Protein AF-A0A813GYE1-F1 (afdb_monomer)

Structure (mmCIF, N/CA/C/O backbone):
data_AF-A0A813GYE1-F1
#
_entry.id   AF-A0A813GYE1-F1
#
loop_
_atom_site.group_PDB
_atom_site.id
_atom_site.type_symbol
_atom_site.label_atom_id
_atom_site.label_alt_id
_atom_site.label_comp_id
_atom_site.label_asym_id
_atom_site.label_entity_id
_atom_site.label_seq_id
_atom_site.pdbx_PDB_ins_code
_atom_site.Cartn_x
_atom_site.Cartn_y
_atom_site.Cartn_z
_atom_site.occupancy
_atom_site.B_iso_or_equiv
_atom_site.auth_seq_id
_atom_site.auth_comp_id
_atom_site.auth_asym_id
_atom_site.auth_atom_id
_atom_site.pdbx_PDB_model_num
ATOM 1 N N . MET A 1 1 ? -6.420 -60.097 -0.828 1.00 53.31 1 MET A N 1
ATOM 2 C CA . MET A 1 1 ? -5.874 -59.025 -1.699 1.00 53.31 1 MET A CA 1
ATOM 3 C C . MET A 1 1 ? -6.831 -57.845 -1.930 1.00 53.31 1 MET A C 1
ATOM 5 O O . MET A 1 1 ? -6.336 -56.746 -2.130 1.00 53.31 1 MET A O 1
ATOM 9 N N . LEU A 1 2 ? -8.158 -58.014 -1.826 1.00 52.88 2 LEU A N 1
ATOM 10 C CA . LEU A 1 2 ? -9.162 -56.954 -2.072 1.00 52.88 2 LEU A CA 1
ATOM 11 C C . LEU A 1 2 ? -9.152 -55.761 -1.087 1.00 52.88 2 LEU A C 1
ATOM 13 O O . LEU A 1 2 ? -9.462 -54.638 -1.477 1.00 52.88 2 LEU A O 1
ATOM 17 N N . MET A 1 3 ? -8.747 -55.964 0.170 1.00 48.22 3 MET A N 1
ATOM 18 C CA . MET A 1 3 ? -8.682 -54.889 1.181 1.00 48.22 3 MET A CA 1
ATOM 19 C C . MET A 1 3 ? -7.554 -53.877 0.924 1.00 48.22 3 MET A C 1
ATOM 21 O O . MET A 1 3 ? -7.707 -52.685 1.181 1.00 48.22 3 MET A O 1
ATOM 25 N N . ARG A 1 4 ? -6.427 -54.326 0.356 1.00 50.09 4 ARG A N 1
ATOM 26 C CA . ARG A 1 4 ? -5.261 -53.466 0.092 1.00 50.09 4 ARG A CA 1
ATOM 27 C C . ARG A 1 4 ? -5.535 -52.497 -1.059 1.00 50.09 4 ARG A C 1
ATOM 29 O O . ARG A 1 4 ? -5.129 -51.343 -1.001 1.00 50.09 4 ARG A O 1
ATOM 36 N N . THR A 1 5 ? -6.280 -52.944 -2.069 1.00 58.75 5 THR A N 1
ATOM 37 C CA . THR A 1 5 ? -6.723 -52.117 -3.200 1.00 58.75 5 THR A CA 1
ATOM 38 C C . THR A 1 5 ? -7.777 -51.085 -2.803 1.00 58.75 5 THR A C 1
ATOM 40 O O . THR A 1 5 ? -7.769 -49.982 -3.342 1.00 58.75 5 THR A O 1
ATOM 43 N N . LEU A 1 6 ? -8.641 -51.402 -1.834 1.00 56.19 6 LEU A N 1
ATOM 44 C CA . LEU A 1 6 ? -9.654 -50.478 -1.311 1.00 56.19 6 LEU A CA 1
ATOM 45 C C . LEU A 1 6 ? -9.020 -49.361 -0.470 1.00 56.19 6 LEU A C 1
ATOM 47 O O . LEU A 1 6 ? -9.307 -48.188 -0.700 1.00 56.19 6 LEU A O 1
ATOM 51 N N . LEU A 1 7 ? -8.068 -49.705 0.404 1.00 50.88 7 LEU A N 1
ATOM 52 C CA . LEU A 1 7 ? -7.302 -48.727 1.187 1.00 50.88 7 LEU A CA 1
ATOM 53 C C . LEU A 1 7 ? -6.445 -47.808 0.304 1.00 50.88 7 LEU A C 1
ATOM 55 O O . LEU A 1 7 ? -6.425 -46.600 0.512 1.00 50.88 7 LEU A O 1
ATOM 59 N N . LEU A 1 8 ? -5.800 -48.344 -0.737 1.00 50.41 8 LEU A N 1
ATOM 60 C CA . LEU A 1 8 ? -5.048 -47.536 -1.709 1.00 50.41 8 LEU A CA 1
ATOM 61 C C . LEU A 1 8 ? -5.939 -46.566 -2.498 1.00 50.41 8 LEU A C 1
ATOM 63 O O . LEU A 1 8 ? -5.485 -45.482 -2.867 1.00 50.41 8 LEU A O 1
ATOM 67 N N . LYS A 1 9 ? -7.201 -46.933 -2.747 1.00 58.19 9 LYS A N 1
ATOM 68 C CA . LYS A 1 9 ? -8.176 -46.063 -3.414 1.00 58.19 9 LYS A CA 1
ATOM 69 C C . LYS A 1 9 ? -8.656 -44.950 -2.477 1.00 58.19 9 LYS A C 1
ATOM 71 O O . LYS A 1 9 ? -8.643 -43.793 -2.876 1.00 58.19 9 LYS A O 1
ATOM 76 N N . MET A 1 10 ? -8.943 -45.275 -1.214 1.00 54.25 10 MET A N 1
ATOM 77 C CA . MET A 1 10 ? -9.352 -44.291 -0.202 1.00 54.25 10 MET A CA 1
ATOM 78 C C . MET A 1 10 ? -8.236 -43.303 0.160 1.00 54.25 10 MET A C 1
ATOM 80 O O . MET A 1 10 ? -8.505 -42.118 0.314 1.00 54.25 10 MET A O 1
ATOM 84 N N . VAL A 1 11 ? -6.975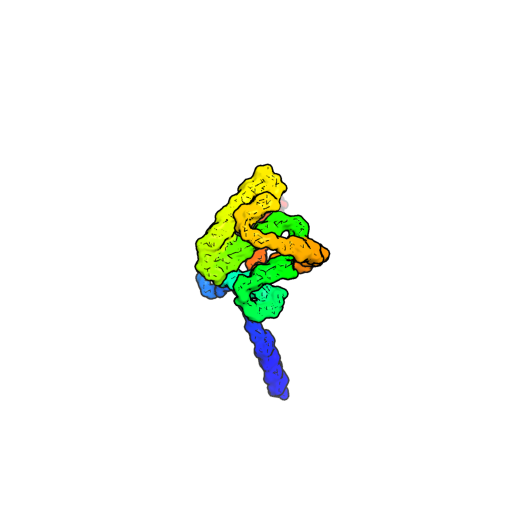 -43.746 0.208 1.00 51.28 11 VAL A N 1
ATOM 85 C CA . VAL A 1 11 ? -5.827 -42.843 0.401 1.00 51.28 11 VAL A CA 1
ATOM 86 C C . VAL A 1 11 ? -5.633 -41.941 -0.824 1.00 51.28 11 VAL A C 1
ATOM 88 O O . VAL A 1 11 ? -5.438 -40.739 -0.670 1.00 51.28 11 VAL A O 1
ATOM 91 N N . LYS A 1 12 ? -5.765 -42.465 -2.052 1.00 50.19 12 LYS A N 1
ATOM 92 C CA . LYS A 1 12 ? -5.712 -41.634 -3.271 1.00 50.19 12 LYS A CA 1
ATOM 93 C C . LYS A 1 12 ? -6.836 -40.602 -3.349 1.00 50.19 12 LYS A C 1
ATOM 95 O O . LYS A 1 12 ? -6.602 -39.514 -3.868 1.00 50.19 12 LYS A O 1
ATOM 100 N N . ASP A 1 13 ? -8.025 -40.928 -2.852 1.00 47.16 13 ASP A N 1
ATOM 101 C CA . ASP A 1 13 ? -9.154 -39.999 -2.825 1.00 47.16 13 ASP A CA 1
ATOM 102 C C . ASP A 1 13 ? -9.055 -38.991 -1.661 1.00 47.16 13 ASP A C 1
ATOM 104 O O . ASP A 1 13 ? -9.464 -37.847 -1.833 1.00 47.16 13 ASP A O 1
ATOM 108 N N . ALA A 1 14 ? -8.402 -39.338 -0.544 1.00 45.25 14 ALA A N 1
ATOM 109 C CA . ALA A 1 14 ? -8.085 -38.405 0.545 1.00 45.25 14 ALA A CA 1
ATOM 110 C C . ALA A 1 14 ? -6.975 -37.394 0.183 1.00 45.25 14 ALA A C 1
ATOM 112 O O . ALA A 1 14 ? -6.995 -36.258 0.649 1.00 45.25 14 ALA A O 1
ATOM 113 N N . PHE A 1 15 ? -6.042 -37.764 -0.703 1.00 43.00 15 PHE A N 1
ATOM 114 C CA . PHE A 1 15 ? -5.029 -36.847 -1.248 1.00 43.00 15 PHE A CA 1
ATOM 115 C C . PHE A 1 15 ? -5.536 -35.971 -2.405 1.00 43.00 15 PHE A C 1
ATOM 117 O O . PHE A 1 15 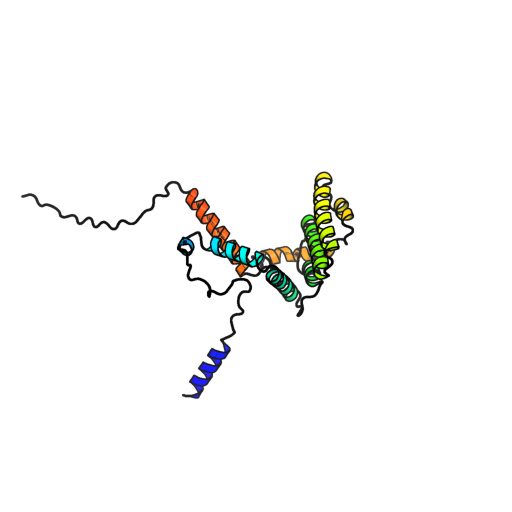? -4.804 -35.103 -2.883 1.00 43.00 15 PHE A O 1
ATOM 124 N N . LYS A 1 16 ? -6.802 -36.112 -2.823 1.00 40.31 16 LYS A N 1
ATOM 125 C CA . LYS A 1 16 ? -7.483 -35.111 -3.658 1.00 40.31 16 LYS A CA 1
ATOM 126 C C . LYS A 1 16 ? -7.989 -33.963 -2.784 1.00 40.31 16 LYS A C 1
ATOM 128 O O . LYS A 1 16 ? -9.168 -33.616 -2.804 1.00 40.31 16 LYS A O 1
ATOM 133 N N . VAL A 1 17 ? -7.085 -33.328 -2.044 1.00 40.69 17 VAL A N 1
ATOM 134 C CA . VAL A 1 17 ? -7.328 -31.957 -1.599 1.00 40.69 17 VAL A CA 1
ATOM 135 C C . VAL A 1 17 ? -7.475 -31.153 -2.884 1.00 40.69 17 VAL A C 1
ATOM 137 O O . VAL A 1 17 ? -6.527 -31.053 -3.667 1.00 40.69 17 VAL A O 1
ATOM 140 N N . LYS A 1 18 ? -8.689 -30.660 -3.163 1.00 38.88 18 LYS A N 1
ATOM 141 C CA . LYS A 1 18 ? -8.919 -29.686 -4.232 1.00 38.88 18 LYS A CA 1
ATOM 142 C C . LYS A 1 18 ? -7.886 -28.589 -4.017 1.00 38.88 18 LYS A C 1
ATOM 144 O O . LYS A 1 18 ? -7.977 -27.864 -3.032 1.00 38.88 18 LYS A O 1
ATOM 149 N N . LYS A 1 19 ? -6.885 -28.518 -4.898 1.00 39.78 19 LYS A N 1
ATOM 150 C CA . LYS A 1 19 ? -5.910 -27.429 -4.931 1.00 39.78 19 LYS A CA 1
ATOM 151 C C . LYS A 1 19 ? -6.738 -26.147 -4.890 1.00 39.78 19 LYS A C 1
ATOM 153 O O . LYS A 1 19 ? -7.507 -25.906 -5.823 1.00 39.78 19 LYS A O 1
ATOM 158 N N . ALA A 1 20 ? -6.681 -25.419 -3.774 1.00 44.38 20 ALA A N 1
ATOM 159 C CA . ALA A 1 20 ? -7.341 -24.131 -3.668 1.00 44.38 20 ALA A CA 1
ATOM 160 C C . ALA A 1 20 ? -6.852 -23.312 -4.862 1.00 44.38 20 ALA A C 1
ATOM 162 O O . ALA A 1 20 ? -5.647 -23.223 -5.116 1.00 44.38 20 ALA A O 1
ATOM 163 N N . ARG A 1 21 ? -7.800 -22.878 -5.691 1.00 51.69 21 ARG A N 1
ATOM 164 C CA . ARG A 1 21 ? -7.496 -22.211 -6.952 1.00 51.69 21 ARG A CA 1
ATOM 165 C C . ARG A 1 21 ? -6.766 -20.911 -6.609 1.00 51.69 21 ARG A C 1
ATOM 167 O O . ARG A 1 21 ? -7.257 -20.204 -5.728 1.00 51.69 21 ARG A O 1
ATOM 174 N N . PRO A 1 22 ? -5.632 -20.586 -7.252 1.00 48.84 22 PRO A N 1
ATOM 175 C CA . PRO A 1 22 ? -5.042 -19.268 -7.080 1.00 48.84 22 PRO A CA 1
ATOM 176 C C . PRO A 1 22 ? -6.066 -18.232 -7.553 1.00 48.84 22 PRO A C 1
ATOM 178 O O . PRO A 1 22 ? -6.498 -18.237 -8.707 1.00 48.84 22 PRO A O 1
ATOM 181 N N . MET A 1 23 ? -6.540 -17.416 -6.617 1.00 56.38 23 MET A N 1
ATOM 182 C CA . MET A 1 23 ? -7.593 -16.437 -6.854 1.00 56.38 23 MET A CA 1
ATOM 183 C C . MET A 1 23 ? -7.007 -15.276 -7.675 1.00 56.38 23 MET A C 1
ATOM 185 O O . MET A 1 23 ? -5.999 -14.686 -7.290 1.00 56.38 23 MET A O 1
ATOM 189 N N . GLY A 1 24 ? -7.603 -14.966 -8.832 1.00 52.06 24 GLY A N 1
ATOM 190 C CA . GLY A 1 24 ? -7.172 -13.850 -9.694 1.00 52.06 24 GLY A CA 1
ATOM 191 C C . GLY A 1 24 ? -6.542 -14.226 -11.044 1.00 52.06 24 GLY A C 1
ATOM 192 O O . GLY A 1 24 ? -6.188 -13.327 -11.806 1.00 52.06 24 GLY A O 1
ATOM 193 N N . LEU A 1 25 ? -6.456 -15.515 -11.392 1.00 52.19 25 LEU A N 1
ATOM 194 C CA . LEU A 1 25 ? -6.207 -15.967 -12.769 1.00 52.19 25 LEU A CA 1
ATOM 195 C C . LEU A 1 25 ? -7.460 -16.698 -13.293 1.00 52.19 25 LEU A C 1
ATOM 197 O O . LEU A 1 25 ? -7.877 -17.671 -12.665 1.00 52.19 25 LEU A O 1
ATOM 201 N N . PRO A 1 26 ? -8.097 -16.238 -14.391 1.00 46.03 26 PRO A N 1
ATOM 202 C CA . PRO A 1 26 ? -9.256 -16.924 -14.960 1.00 46.03 26 PRO A CA 1
ATOM 203 C C . PRO A 1 26 ? -8.861 -18.291 -15.532 1.00 46.03 26 PRO A C 1
ATOM 205 O O . PRO A 1 26 ? -7.708 -18.490 -15.924 1.00 46.03 26 PRO A O 1
ATOM 208 N N . ASP A 1 27 ? -9.838 -19.202 -15.566 1.00 47.78 27 ASP A N 1
ATOM 209 C CA . ASP A 1 27 ? -9.730 -20.567 -16.083 1.00 47.78 27 ASP A CA 1
ATOM 210 C C . ASP A 1 27 ? -8.931 -20.634 -17.398 1.00 47.78 27 ASP A C 1
ATOM 212 O O . ASP A 1 27 ? -9.131 -19.833 -18.312 1.00 47.78 27 ASP A O 1
ATOM 216 N N . GLU A 1 28 ? -8.106 -21.672 -17.558 1.00 47.34 28 GLU A N 1
ATOM 217 C CA . GLU A 1 28 ? -7.598 -22.119 -18.868 1.00 47.34 28 GLU A CA 1
ATOM 218 C C . GLU A 1 28 ? -8.724 -22.704 -19.760 1.00 47.34 28 GLU A C 1
ATOM 220 O O . GLU A 1 28 ? -8.506 -23.614 -20.552 1.00 47.34 28 GLU A O 1
ATOM 225 N N . GLN A 1 29 ? -9.957 -22.210 -19.628 1.00 42.38 29 GLN A N 1
ATOM 226 C CA . GLN A 1 29 ? -11.106 -22.566 -20.457 1.00 42.38 29 GLN A CA 1
ATOM 227 C C . GLN A 1 29 ? -11.686 -21.285 -21.057 1.00 42.38 29 GLN A C 1
ATOM 229 O O . GLN A 1 29 ? -12.667 -20.732 -20.571 1.00 42.38 29 GLN A O 1
ATOM 234 N N . GLY A 1 30 ? -11.044 -20.781 -22.111 1.00 36.12 30 GLY A N 1
ATOM 235 C CA . GLY A 1 30 ? -11.537 -19.607 -22.825 1.00 36.12 30 GLY A CA 1
ATOM 236 C C . GLY A 1 30 ? -10.562 -19.054 -23.857 1.00 36.12 30 GLY A C 1
ATOM 237 O O . GLY A 1 30 ? -9.737 -18.206 -23.541 1.00 36.12 30 GLY A O 1
ATOM 238 N N . SER A 1 31 ? -10.759 -19.492 -25.097 1.00 35.72 31 SER A N 1
ATOM 239 C CA . SER A 1 31 ? -10.056 -19.149 -26.338 1.00 35.72 31 SER A CA 1
ATOM 240 C C . SER A 1 31 ? -8.682 -19.783 -26.548 1.00 35.72 31 SER A C 1
ATOM 242 O O . SER A 1 31 ? -7.669 -19.372 -25.985 1.00 35.72 31 SER A O 1
ATOM 244 N N . ASP A 1 32 ? -8.685 -20.727 -27.485 1.00 39.41 32 ASP A N 1
ATOM 245 C CA . ASP A 1 32 ? -7.564 -21.325 -28.215 1.00 39.41 32 ASP A CA 1
ATOM 246 C C . ASP A 1 32 ? -6.827 -20.295 -29.107 1.00 39.41 32 ASP A C 1
ATOM 248 O O . ASP A 1 32 ? -6.239 -20.630 -30.131 1.00 39.41 32 ASP A O 1
ATOM 252 N N . ASP A 1 33 ? -6.824 -19.017 -28.717 1.00 41.69 33 ASP A N 1
ATOM 253 C CA . ASP A 1 33 ? -5.951 -17.991 -29.274 1.00 41.69 33 ASP A CA 1
ATOM 254 C C . ASP A 1 33 ? -4.628 -17.993 -28.492 1.00 41.69 33 ASP A C 1
ATOM 256 O O . ASP A 1 33 ? -4.200 -16.988 -27.911 1.00 41.69 33 ASP A O 1
ATOM 260 N N . GLU A 1 34 ? -3.941 -19.141 -28.484 1.00 44.97 34 GLU A N 1
ATOM 261 C CA . GLU A 1 34 ? -2.493 -19.211 -28.265 1.00 44.97 34 GLU A CA 1
ATOM 262 C C . GLU A 1 34 ? -1.814 -18.472 -29.436 1.00 44.97 34 GLU A C 1
ATOM 264 O O . GLU A 1 34 ? -1.232 -19.051 -30.353 1.00 44.97 34 GLU A O 1
ATOM 269 N N . SER A 1 35 ? -1.912 -17.140 -29.429 1.00 46.84 35 SER A N 1
ATOM 270 C CA . SER A 1 35 ? -1.136 -16.274 -30.304 1.00 46.84 35 SER A CA 1
ATOM 271 C C . SER A 1 35 ? 0.328 -16.689 -30.173 1.00 46.84 35 SER A C 1
ATOM 273 O O . SER A 1 35 ? 0.850 -16.783 -29.057 1.00 46.84 35 SER A O 1
ATOM 275 N N . GLY A 1 36 ? 1.008 -16.930 -31.300 1.00 52.47 36 GLY A N 1
ATOM 276 C CA . GLY A 1 36 ? 2.411 -17.372 -31.359 1.00 52.47 36 GLY A CA 1
ATOM 277 C C . GLY A 1 36 ? 3.401 -16.507 -30.557 1.00 52.47 36 GLY A C 1
ATOM 278 O O . GLY A 1 36 ? 4.542 -16.913 -30.341 1.00 52.47 36 GLY A O 1
ATOM 279 N N . LEU A 1 37 ? 2.949 -15.359 -30.047 1.00 52.94 37 LEU A N 1
ATOM 280 C CA . LEU A 1 37 ? 3.589 -14.531 -29.028 1.00 52.94 37 LEU A CA 1
ATOM 281 C C . LEU A 1 37 ? 3.853 -15.261 -27.697 1.00 52.94 37 LEU A C 1
ATOM 283 O O . LEU A 1 37 ? 4.918 -15.062 -27.126 1.00 52.94 37 LEU A O 1
ATOM 287 N N . SER A 1 38 ? 2.977 -16.160 -27.228 1.00 52.84 38 SER A N 1
ATOM 288 C C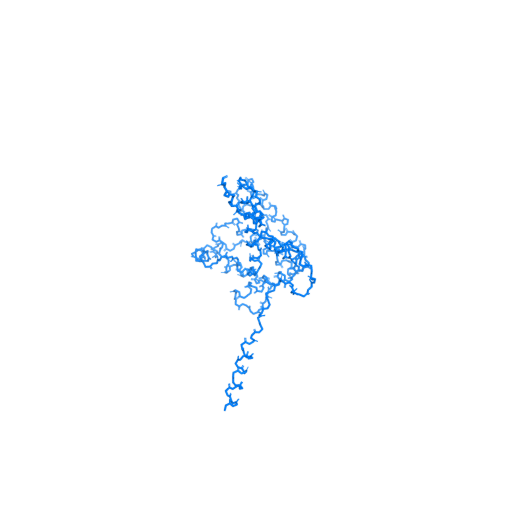A . SER A 1 38 ? 3.201 -16.938 -25.986 1.00 52.84 38 SER A CA 1
ATOM 289 C C . SER A 1 38 ? 4.404 -17.894 -26.094 1.00 52.84 38 SER A C 1
ATOM 291 O O . SER A 1 38 ? 5.006 -18.297 -25.096 1.00 52.84 38 SER A O 1
ATOM 293 N N . ARG A 1 39 ? 4.813 -18.250 -27.319 1.00 57.41 39 ARG A N 1
ATOM 294 C CA . ARG A 1 39 ? 5.963 -19.133 -27.583 1.00 57.41 39 ARG A CA 1
ATOM 295 C C . ARG A 1 39 ? 7.283 -18.378 -27.741 1.00 57.41 39 ARG A C 1
ATOM 297 O O . ARG A 1 39 ? 8.339 -19.009 -27.755 1.00 57.41 39 ARG A O 1
ATOM 304 N N . LEU A 1 40 ? 7.252 -17.048 -27.831 1.00 60.22 40 LEU A N 1
ATOM 305 C CA . LEU A 1 40 ? 8.454 -16.223 -27.911 1.00 60.22 40 LEU A CA 1
ATOM 306 C C . LEU A 1 40 ? 9.084 -16.066 -26.519 1.00 60.22 40 LEU A C 1
ATOM 308 O O . LEU A 1 40 ? 8.466 -15.569 -25.577 1.00 60.22 40 LEU A O 1
ATOM 312 N N . ALA A 1 41 ? 10.346 -16.481 -26.392 1.00 60.97 41 ALA A N 1
ATOM 313 C CA . ALA A 1 41 ? 11.143 -16.230 -25.195 1.00 60.97 41 ALA A CA 1
ATOM 314 C C . ALA A 1 41 ? 11.274 -14.711 -24.971 1.00 60.97 41 ALA A C 1
ATOM 316 O O . ALA A 1 41 ? 11.865 -14.025 -25.817 1.00 60.97 41 ALA A O 1
ATOM 317 N N . GLY A 1 42 ? 10.741 -14.214 -23.848 1.00 64.81 42 GLY A N 1
ATOM 318 C CA . GLY A 1 42 ? 10.659 -12.787 -23.519 1.00 64.81 42 GLY A CA 1
ATOM 319 C C . GLY A 1 42 ? 9.266 -12.150 -23.659 1.00 64.81 42 GLY A C 1
ATOM 320 O O . GLY A 1 42 ? 9.191 -10.927 -23.668 1.00 64.81 42 GLY A O 1
ATOM 321 N N . ALA A 1 43 ? 8.189 -12.929 -23.844 1.00 77.12 43 ALA A N 1
ATOM 322 C CA . ALA A 1 43 ? 6.824 -12.390 -23.988 1.00 77.12 43 ALA A CA 1
ATOM 323 C C . ALA A 1 43 ? 5.775 -12.989 -23.023 1.00 77.12 43 ALA A C 1
ATOM 325 O O . ALA A 1 43 ? 4.660 -12.472 -22.917 1.00 77.12 43 ALA A O 1
ATOM 326 N N . ARG A 1 44 ? 6.095 -14.081 -22.315 1.00 82.06 44 ARG A N 1
ATOM 327 C CA . ARG A 1 44 ? 5.139 -14.809 -21.455 1.00 82.06 44 ARG A CA 1
ATOM 328 C C . ARG A 1 44 ? 4.779 -14.040 -20.185 1.00 82.06 44 ARG A C 1
ATOM 330 O O . ARG A 1 44 ? 3.612 -14.012 -19.786 1.00 82.06 44 ARG A O 1
ATOM 337 N N . GLY A 1 45 ? 5.768 -13.417 -19.558 1.00 85.88 45 GLY A N 1
ATOM 338 C CA . GLY A 1 45 ? 5.599 -12.552 -18.399 1.00 85.88 45 GLY A CA 1
ATOM 339 C C . GLY A 1 45 ? 4.811 -11.297 -18.748 1.00 85.88 45 GLY A C 1
ATOM 340 O O . GLY A 1 45 ? 3.882 -10.946 -18.024 1.00 85.88 45 GLY A O 1
ATOM 341 N N . THR A 1 46 ? 5.086 -10.682 -19.903 1.00 86.19 46 THR A N 1
ATOM 342 C CA . THR A 1 46 ? 4.297 -9.541 -20.398 1.00 86.19 46 THR A CA 1
ATOM 343 C C . THR A 1 46 ? 2.825 -9.908 -20.587 1.00 86.19 46 THR A C 1
ATOM 345 O O . THR A 1 46 ? 1.955 -9.201 -20.082 1.00 86.19 46 THR A O 1
ATOM 348 N N . VAL A 1 47 ? 2.523 -11.033 -21.248 1.00 88.62 47 VAL A N 1
ATOM 349 C CA . VAL A 1 47 ? 1.134 -11.488 -21.452 1.00 88.62 47 VAL A CA 1
ATOM 350 C C . VAL A 1 47 ? 0.435 -11.753 -20.118 1.00 88.62 47 VAL A C 1
ATOM 352 O O . VAL A 1 47 ? -0.696 -11.308 -19.917 1.00 88.62 47 VAL A O 1
ATOM 355 N N . THR A 1 48 ? 1.107 -12.435 -19.188 1.00 88.31 48 THR A N 1
ATOM 356 C CA . THR A 1 48 ? 0.539 -12.754 -17.868 1.00 88.31 48 THR A CA 1
ATOM 357 C C . THR A 1 48 ? 0.289 -11.493 -17.037 1.00 88.31 48 THR A C 1
ATOM 359 O O . THR A 1 48 ? -0.785 -11.341 -16.459 1.00 88.31 48 THR A O 1
ATOM 362 N N . SER A 1 49 ? 1.236 -10.551 -17.021 1.00 90.25 49 SER A N 1
ATOM 363 C CA . SER A 1 49 ? 1.101 -9.273 -16.311 1.00 90.25 49 SER A CA 1
ATOM 364 C C . SER A 1 49 ? -0.012 -8.396 -16.897 1.00 90.25 49 SER A C 1
ATOM 366 O O . SER A 1 49 ? -0.808 -7.834 -16.145 1.00 90.25 49 SER A O 1
ATOM 368 N N . GLU A 1 50 ? -0.140 -8.321 -18.225 1.00 91.56 50 GLU A N 1
ATOM 369 C CA . GLU A 1 50 ? -1.234 -7.575 -18.862 1.00 91.56 50 GLU A CA 1
ATOM 370 C C . GLU A 1 50 ? -2.598 -8.242 -18.630 1.00 91.56 50 GLU A C 1
ATOM 372 O O . GLU A 1 50 ? -3.600 -7.550 -18.432 1.00 91.56 50 GLU A O 1
ATOM 377 N N . ARG A 1 51 ? -2.655 -9.579 -18.588 1.00 89.94 51 ARG A N 1
ATOM 378 C CA . ARG A 1 51 ? -3.873 -10.308 -18.209 1.00 89.94 51 ARG A CA 1
ATOM 379 C C . ARG A 1 51 ? -4.276 -9.996 -16.767 1.00 89.94 51 ARG A C 1
ATOM 381 O O . ARG A 1 51 ? -5.441 -9.676 -16.538 1.00 89.94 51 ARG A O 1
ATOM 388 N N . LEU A 1 52 ? -3.330 -10.025 -15.827 1.00 91.94 52 LEU A N 1
ATOM 389 C CA . LEU A 1 52 ? -3.565 -9.654 -14.428 1.00 91.94 52 LEU A CA 1
ATOM 390 C C . LEU A 1 52 ? -4.099 -8.220 -14.318 1.00 91.94 52 LEU A C 1
ATOM 392 O O . LEU A 1 52 ? -5.130 -7.995 -13.689 1.00 91.94 52 LEU A O 1
ATOM 396 N N . LYS A 1 53 ? -3.465 -7.265 -15.007 1.00 93.69 53 LYS A N 1
ATOM 397 C CA . LYS A 1 53 ? -3.900 -5.861 -15.044 1.00 93.69 53 LYS A CA 1
ATOM 398 C C . LYS A 1 53 ? -5.333 -5.707 -15.562 1.00 93.69 53 LYS A C 1
ATOM 400 O O . LYS A 1 53 ? -6.122 -4.965 -14.980 1.00 93.69 53 LYS A O 1
ATOM 405 N N . ARG A 1 54 ? -5.690 -6.409 -16.645 1.00 94.25 54 ARG A N 1
ATOM 406 C CA . ARG A 1 54 ? -7.069 -6.419 -17.170 1.00 94.25 54 ARG A CA 1
ATOM 407 C C . ARG A 1 54 ? -8.046 -7.027 -16.168 1.00 94.25 54 ARG A C 1
ATOM 409 O O . ARG A 1 54 ? -9.124 -6.477 -15.981 1.00 94.25 54 ARG A O 1
ATOM 416 N N . SER A 1 55 ? -7.660 -8.116 -15.504 1.00 92.94 55 SER A N 1
ATOM 417 C CA . SER A 1 55 ? -8.485 -8.759 -14.478 1.00 92.94 55 SER A CA 1
ATOM 418 C C . SER A 1 55 ? -8.753 -7.824 -13.298 1.00 92.94 55 SER A C 1
ATOM 420 O O . SER A 1 55 ? -9.905 -7.669 -12.904 1.00 92.94 55 SER A O 1
ATOM 422 N N . MET A 1 56 ? -7.722 -7.140 -12.791 1.00 94.56 56 MET A N 1
ATOM 423 C CA . MET A 1 56 ? -7.850 -6.143 -11.719 1.00 94.56 56 MET A CA 1
ATOM 424 C C . MET A 1 56 ? -8.768 -4.985 -12.118 1.00 94.56 56 MET A C 1
ATOM 426 O O . MET A 1 56 ? -9.598 -4.558 -11.325 1.00 94.56 56 MET A O 1
ATOM 430 N N . LYS A 1 57 ? -8.665 -4.501 -13.363 1.00 95.38 57 LYS A N 1
ATOM 431 C CA . LYS A 1 57 ? -9.536 -3.431 -13.870 1.00 95.38 57 LYS A CA 1
ATOM 432 C C . LYS A 1 57 ? -10.999 -3.871 -13.991 1.00 95.38 57 LYS A C 1
ATOM 434 O O . LYS A 1 57 ? -11.891 -3.073 -13.729 1.00 95.38 57 LYS A O 1
ATOM 439 N N . ASN A 1 58 ? -11.239 -5.109 -14.416 1.00 95.06 58 ASN A N 1
ATOM 440 C CA . ASN A 1 58 ? -12.588 -5.620 -14.658 1.00 95.06 58 ASN A CA 1
ATOM 441 C C . ASN A 1 58 ? -13.297 -6.072 -13.375 1.00 95.06 58 ASN A C 1
ATOM 443 O O . ASN A 1 58 ? -14.523 -6.081 -13.343 1.00 95.06 58 ASN A O 1
ATOM 447 N N . ASN A 1 59 ? -12.550 -6.465 -12.340 1.00 94.56 59 ASN A N 1
ATOM 448 C CA . ASN A 1 59 ? -13.117 -6.941 -11.080 1.00 94.56 59 ASN A CA 1
ATOM 449 C C . ASN A 1 59 ? -12.334 -6.420 -9.859 1.00 94.56 59 ASN A C 1
ATOM 451 O O . ASN A 1 59 ? -11.757 -7.221 -9.130 1.00 94.56 59 ASN A O 1
ATOM 455 N N . PRO A 1 60 ? -12.276 -5.098 -9.622 1.00 94.50 60 PRO A N 1
ATOM 456 C CA . PRO A 1 60 ? -11.444 -4.523 -8.562 1.00 94.50 60 PRO A CA 1
ATOM 457 C C . PRO A 1 60 ? -11.849 -4.983 -7.153 1.00 94.50 60 PRO A C 1
ATOM 459 O O . PRO A 1 60 ? -10.973 -5.198 -6.318 1.00 94.50 60 PRO A O 1
ATOM 462 N N . ALA A 1 61 ? -13.149 -5.193 -6.909 1.00 93.69 61 ALA A N 1
ATOM 463 C CA . ALA A 1 61 ? -13.672 -5.620 -5.610 1.00 93.69 61 ALA A CA 1
ATOM 464 C C . ALA A 1 61 ? -13.071 -6.959 -5.156 1.00 93.69 61 ALA A C 1
ATOM 466 O O . ALA A 1 61 ? -12.531 -7.040 -4.062 1.00 93.69 61 ALA A O 1
ATOM 467 N N . ALA A 1 62 ? -13.024 -7.968 -6.034 1.00 93.06 62 ALA A N 1
ATOM 468 C CA . ALA A 1 62 ? -12.461 -9.270 -5.673 1.00 93.06 62 ALA A CA 1
ATOM 469 C C . ALA A 1 62 ? -10.971 -9.208 -5.287 1.00 93.06 62 ALA A C 1
ATOM 471 O O . ALA A 1 62 ? -10.518 -9.982 -4.449 1.00 93.06 62 ALA A O 1
ATOM 472 N N . PHE A 1 63 ? -10.191 -8.298 -5.883 1.00 94.88 63 PHE A N 1
ATOM 473 C CA . PHE A 1 63 ? -8.785 -8.116 -5.501 1.00 94.88 63 PHE A CA 1
ATOM 474 C C . PHE A 1 63 ? -8.663 -7.397 -4.155 1.00 94.88 63 PHE A C 1
ATOM 476 O O . PHE A 1 63 ? -7.810 -7.773 -3.353 1.00 94.88 63 PHE A O 1
ATOM 483 N N . ALA A 1 64 ? -9.519 -6.404 -3.895 1.00 94.25 64 ALA A N 1
ATOM 484 C CA . ALA A 1 64 ? -9.591 -5.743 -2.595 1.00 94.25 64 ALA A CA 1
ATOM 485 C C . ALA A 1 64 ? -9.981 -6.736 -1.485 1.00 94.25 64 ALA A C 1
ATOM 487 O O . ALA A 1 64 ? -9.288 -6.808 -0.473 1.00 94.25 64 ALA A O 1
ATOM 488 N N . ASP A 1 65 ? -10.988 -7.580 -1.720 1.00 93.69 65 ASP A N 1
ATOM 489 C CA . ASP A 1 65 ? -11.432 -8.610 -0.773 1.00 93.69 65 ASP A CA 1
ATOM 490 C C . ASP A 1 65 ? -10.312 -9.610 -0.450 1.00 93.69 65 ASP A C 1
ATOM 492 O O . ASP A 1 65 ? -10.114 -9.981 0.706 1.00 93.69 65 ASP A O 1
ATOM 496 N N . VAL A 1 66 ? -9.523 -10.021 -1.452 1.00 94.88 66 VAL A N 1
ATOM 497 C CA . VAL A 1 66 ? -8.352 -10.888 -1.233 1.00 94.88 66 VAL A CA 1
ATOM 498 C C . VAL A 1 66 ? -7.311 -10.204 -0.352 1.00 94.88 66 VAL A C 1
ATOM 500 O O . VAL A 1 66 ? -6.773 -10.844 0.550 1.00 94.88 66 VAL A O 1
ATOM 503 N N . ILE A 1 67 ? -7.023 -8.922 -0.586 1.00 95.56 67 ILE A N 1
ATOM 504 C CA . ILE A 1 67 ? -6.071 -8.154 0.231 1.00 95.56 67 ILE A CA 1
ATOM 505 C C . ILE A 1 67 ? -6.557 -8.081 1.684 1.00 95.56 67 ILE A C 1
ATOM 507 O O . ILE A 1 67 ? -5.786 -8.353 2.607 1.00 95.56 67 ILE A O 1
ATOM 511 N N . GLU A 1 68 ? -7.836 -7.766 1.893 1.00 95.31 68 GLU A N 1
ATOM 512 C CA . GLU A 1 68 ? -8.444 -7.701 3.223 1.00 95.31 68 GLU A CA 1
ATOM 513 C C . GLU A 1 68 ? -8.441 -9.069 3.920 1.00 95.31 68 GLU A C 1
ATOM 515 O O . GLU A 1 68 ? -8.094 -9.165 5.098 1.00 95.31 68 GLU A O 1
ATOM 520 N N . GLN A 1 69 ? -8.732 -10.147 3.189 1.00 95.31 69 GLN A N 1
ATOM 521 C CA . GLN A 1 69 ? -8.679 -11.503 3.729 1.00 95.31 69 GLN A CA 1
ATOM 522 C C . GLN A 1 69 ? -7.250 -11.916 4.097 1.00 95.31 69 GLN A C 1
ATOM 524 O O . GLN A 1 69 ? -7.037 -12.551 5.128 1.00 95.31 69 GLN A O 1
ATOM 529 N N . LEU A 1 70 ? -6.249 -11.560 3.285 1.00 95.38 70 LEU A N 1
ATOM 530 C CA . LEU A 1 70 ? -4.843 -11.814 3.610 1.00 95.38 70 LEU A CA 1
ATOM 531 C C . LEU A 1 70 ? -4.423 -11.068 4.882 1.00 95.38 70 LEU A C 1
ATOM 533 O O . LEU A 1 70 ? -3.714 -11.644 5.708 1.00 95.38 70 LEU A O 1
ATOM 537 N N . ALA A 1 71 ? -4.893 -9.833 5.068 1.00 96.44 71 ALA A N 1
ATOM 538 C CA . ALA A 1 71 ? -4.679 -9.076 6.298 1.00 96.44 71 ALA A CA 1
ATOM 539 C C . ALA A 1 71 ? -5.354 -9.746 7.507 1.00 96.44 71 ALA A C 1
ATOM 541 O O . ALA A 1 71 ? -4.691 -9.977 8.519 1.00 96.44 71 ALA A O 1
ATOM 542 N N . ALA A 1 72 ? -6.629 -10.136 7.387 1.00 95.81 72 ALA A N 1
ATOM 543 C CA . ALA A 1 72 ? -7.362 -10.853 8.434 1.00 95.81 72 ALA A CA 1
ATOM 544 C C . ALA A 1 72 ? -6.657 -12.157 8.835 1.00 95.81 72 ALA A C 1
ATOM 546 O O . ALA A 1 72 ? -6.426 -12.401 10.017 1.00 95.81 72 ALA A O 1
ATOM 547 N N . ASN A 1 73 ? -6.210 -12.943 7.851 1.00 94.62 73 ASN A N 1
ATOM 548 C CA . ASN A 1 73 ? -5.474 -14.185 8.085 1.00 94.62 73 ASN A CA 1
ATOM 549 C C . ASN A 1 73 ? -4.167 -13.951 8.857 1.00 94.62 73 ASN A C 1
ATOM 551 O O . ASN A 1 73 ? -3.757 -14.808 9.638 1.00 94.62 73 ASN A O 1
ATOM 555 N N . LYS A 1 74 ? -3.493 -12.812 8.641 1.00 94.06 74 LYS A N 1
ATOM 556 C CA . LYS A 1 74 ? -2.272 -12.459 9.380 1.00 94.06 74 LYS A CA 1
ATOM 557 C C . LYS A 1 74 ? -2.554 -12.050 10.817 1.00 94.06 74 LYS A C 1
ATOM 559 O O . LYS A 1 74 ? -1.787 -12.429 11.690 1.00 94.06 74 LYS A O 1
ATOM 564 N N . LEU A 1 75 ? -3.674 -11.379 11.052 1.00 94.38 75 LEU A N 1
ATOM 565 C CA . LEU A 1 75 ? -4.159 -11.061 12.393 1.00 94.38 75 LEU A CA 1
ATOM 566 C C . LEU A 1 75 ? -4.767 -12.271 13.125 1.00 94.38 75 LEU A C 1
ATOM 568 O O . LEU A 1 75 ? -5.119 -12.160 14.295 1.00 94.38 75 LEU A O 1
ATOM 572 N N . GLY A 1 76 ? -4.934 -13.414 12.450 1.00 93.44 76 GLY A N 1
ATOM 573 C CA . GLY A 1 76 ? -5.652 -14.568 12.997 1.00 93.44 76 GLY A CA 1
ATOM 574 C C . GLY A 1 76 ? -7.161 -14.335 13.144 1.00 93.44 76 GLY A C 1
ATOM 575 O O . GLY A 1 76 ? -7.813 -15.041 13.909 1.00 93.44 76 GLY A O 1
ATOM 576 N N . ALA A 1 77 ? -7.719 -13.350 12.435 1.00 91.69 77 ALA A N 1
ATOM 577 C CA . ALA A 1 77 ? -9.145 -13.052 12.440 1.00 91.69 77 ALA A CA 1
ATOM 578 C C . ALA A 1 77 ? -9.897 -13.956 11.450 1.00 91.69 77 ALA A C 1
ATOM 580 O O . ALA A 1 77 ? -9.503 -14.084 10.291 1.00 91.69 77 ALA A O 1
ATOM 581 N N . GLU A 1 78 ? -11.009 -14.553 11.891 1.00 87.31 78 GLU A N 1
ATOM 582 C CA . GLU A 1 78 ? -11.857 -15.399 11.031 1.00 87.31 78 GLU A CA 1
ATOM 583 C C . GLU A 1 78 ? -12.713 -14.583 10.053 1.00 87.31 78 GLU A C 1
ATOM 585 O O . GLU A 1 78 ? -13.076 -15.073 8.984 1.00 87.31 78 GLU A O 1
ATOM 590 N N . VAL A 1 79 ? -13.028 -13.333 10.407 1.00 89.31 79 VAL A N 1
ATOM 591 C CA . VAL A 1 79 ? -13.905 -12.449 9.634 1.00 89.31 79 VAL A CA 1
ATOM 592 C C . VAL A 1 79 ? -13.197 -11.129 9.359 1.00 89.31 79 VAL A C 1
ATOM 594 O O . VAL A 1 79 ? -12.585 -10.536 10.249 1.00 89.31 79 VAL A O 1
ATOM 597 N N . VAL A 1 80 ? -13.315 -10.657 8.120 1.00 91.94 80 VAL A N 1
ATOM 598 C CA . VAL A 1 80 ? -12.875 -9.321 7.715 1.00 91.94 80 VAL A CA 1
ATOM 599 C C . VAL A 1 80 ? -13.833 -8.282 8.304 1.00 91.94 80 VAL A C 1
ATOM 601 O O . VAL A 1 80 ? -15.008 -8.226 7.942 1.00 91.94 80 VAL A O 1
ATOM 604 N N . GLY A 1 81 ? -13.328 -7.469 9.226 1.00 90.38 81 GLY A N 1
ATOM 605 C CA . GLY A 1 81 ? -14.028 -6.337 9.824 1.00 90.38 81 GLY A CA 1
ATOM 606 C C . GLY A 1 81 ? -13.663 -5.006 9.162 1.00 90.38 81 GLY A C 1
ATOM 607 O O . GLY A 1 81 ? -12.746 -4.919 8.347 1.00 90.38 81 GLY A O 1
ATOM 608 N N . GLN A 1 82 ? -14.367 -3.939 9.550 1.00 88.25 82 GLN A N 1
ATOM 609 C CA . GLN A 1 82 ? -14.118 -2.584 9.035 1.00 88.25 82 GLN A CA 1
ATOM 610 C C . GLN A 1 82 ? -12.720 -2.061 9.396 1.00 88.25 82 GLN A C 1
ATOM 612 O O . GLN A 1 82 ? -12.093 -1.384 8.589 1.00 88.25 82 GLN A O 1
ATOM 617 N N . ASP A 1 83 ? -12.210 -2.429 10.572 1.00 92.12 83 ASP A N 1
ATOM 618 C CA . ASP A 1 83 ? -10.909 -1.974 11.066 1.00 92.12 83 ASP A CA 1
ATOM 619 C C . ASP A 1 83 ? -9.770 -2.969 10.764 1.00 92.12 83 ASP A C 1
ATOM 621 O O . ASP A 1 83 ? -8.639 -2.762 11.195 1.00 92.12 83 ASP A O 1
ATOM 625 N N . THR A 1 84 ? -10.020 -4.059 10.022 1.00 94.81 84 THR A N 1
ATOM 626 C CA . THR A 1 84 ? -9.023 -5.125 9.790 1.00 94.81 84 THR A CA 1
ATOM 627 C C . THR A 1 84 ? -7.714 -4.594 9.208 1.00 94.81 84 THR A C 1
ATOM 629 O O . THR A 1 84 ? -6.642 -4.973 9.678 1.00 94.81 84 THR A O 1
ATOM 632 N N . LEU A 1 85 ? -7.770 -3.702 8.213 1.00 95.62 85 LEU A N 1
ATOM 633 C CA . LEU A 1 85 ? -6.551 -3.112 7.653 1.00 95.62 85 LEU A CA 1
ATOM 634 C C . LEU A 1 85 ? -5.875 -2.139 8.623 1.00 95.62 85 LEU A C 1
ATOM 636 O O . LEU A 1 85 ? -4.647 -2.084 8.651 1.00 95.62 85 LEU A O 1
ATOM 640 N N . GLU A 1 86 ? -6.644 -1.414 9.440 1.00 94.75 86 GLU A N 1
ATOM 641 C CA . GLU A 1 86 ? -6.099 -0.516 10.463 1.00 94.75 86 GLU A CA 1
ATOM 642 C C . GLU A 1 86 ? -5.315 -1.310 11.519 1.00 94.75 86 GLU A C 1
ATOM 644 O O . GLU A 1 86 ? -4.172 -0.967 11.826 1.00 94.75 86 GLU A O 1
ATOM 649 N N . HIS A 1 87 ? -5.884 -2.418 12.005 1.00 94.69 87 HIS A N 1
ATOM 650 C CA . HIS A 1 87 ? -5.219 -3.352 12.915 1.00 94.69 87 HIS A CA 1
ATOM 651 C C . HIS A 1 87 ? -3.980 -3.985 12.281 1.00 94.69 87 HIS A C 1
ATOM 653 O O . HIS A 1 87 ? -2.907 -3.971 12.877 1.00 94.69 87 HIS A O 1
ATOM 659 N N . TYR A 1 88 ? -4.084 -4.466 11.039 1.00 95.62 88 TYR A N 1
ATOM 660 C CA . TYR A 1 88 ? -2.944 -5.053 10.333 1.00 95.62 88 TYR A CA 1
ATOM 661 C C . TYR A 1 88 ? -1.794 -4.050 10.198 1.00 95.62 88 TYR A C 1
ATOM 663 O O . TYR A 1 88 ? -0.639 -4.372 10.456 1.00 95.62 88 TYR A O 1
ATOM 671 N N . VAL A 1 89 ? -2.084 -2.809 9.820 1.00 95.00 89 VAL A N 1
ATOM 672 C CA . VAL A 1 89 ? -1.048 -1.781 9.692 1.00 95.00 89 VAL A CA 1
ATOM 673 C C . VAL A 1 89 ? -0.443 -1.405 11.045 1.00 95.00 89 VAL A C 1
ATOM 675 O O . VAL A 1 89 ? 0.755 -1.140 11.126 1.00 95.00 89 VAL A O 1
ATOM 678 N N . ARG A 1 90 ? -1.249 -1.344 12.105 1.00 92.50 90 ARG A N 1
ATOM 679 C CA . ARG A 1 90 ? -0.768 -0.983 13.441 1.00 92.50 90 ARG A CA 1
ATOM 680 C C . ARG A 1 90 ? 0.136 -2.063 14.031 1.00 92.50 90 ARG A C 1
ATOM 682 O O . ARG A 1 90 ? 1.198 -1.728 14.549 1.00 92.50 90 ARG A O 1
ATOM 689 N N . ASP A 1 91 ? -0.287 -3.318 13.923 1.00 90.94 91 ASP A N 1
ATOM 690 C CA . ASP A 1 91 ? 0.278 -4.423 14.699 1.00 90.94 91 ASP A CA 1
ATOM 691 C C . ASP A 1 91 ? 1.257 -5.268 13.872 1.00 90.94 91 ASP A C 1
ATOM 693 O O . ASP A 1 91 ? 2.262 -5.746 14.390 1.00 90.94 91 ASP A 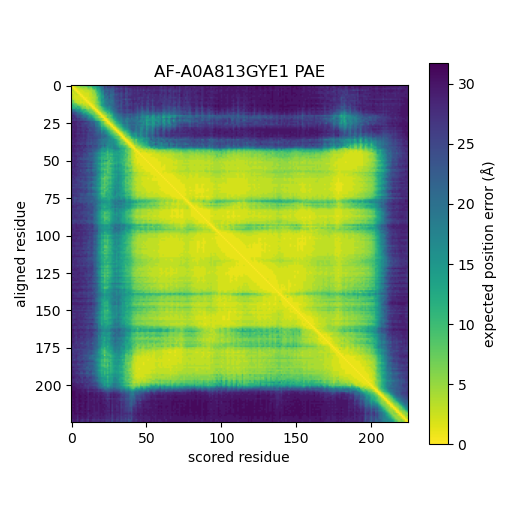O 1
ATOM 697 N N . GLU A 1 92 ? 1.003 -5.420 12.568 1.00 91.25 92 GLU A N 1
ATOM 698 C CA . GLU A 1 92 ? 1.760 -6.323 11.700 1.00 91.25 92 GLU A CA 1
ATOM 699 C C . GLU A 1 92 ? 2.694 -5.599 10.725 1.00 91.25 92 GLU A C 1
ATOM 701 O O . GLU A 1 92 ? 3.617 -6.231 10.216 1.00 91.25 92 GLU A O 1
ATOM 706 N N . LEU A 1 93 ? 2.494 -4.315 10.413 1.00 90.62 93 LEU A N 1
ATOM 707 C CA . LEU A 1 93 ? 3.324 -3.584 9.446 1.00 90.62 93 LEU A CA 1
ATOM 708 C C . LEU A 1 93 ? 4.387 -2.717 10.151 1.00 90.62 93 LEU A C 1
ATOM 710 O O . LEU A 1 93 ? 4.106 -1.564 10.480 1.00 90.62 93 LEU A O 1
ATOM 714 N N . PRO A 1 94 ? 5.631 -3.201 10.346 1.00 84.69 94 PRO A N 1
ATOM 715 C CA . PRO A 1 94 ? 6.679 -2.379 10.936 1.00 84.69 94 PRO A CA 1
ATOM 716 C C . PRO A 1 94 ? 7.161 -1.343 9.920 1.00 84.69 94 PRO A C 1
ATOM 718 O O . PRO A 1 94 ? 7.908 -1.649 8.993 1.00 84.69 94 PRO A O 1
ATOM 721 N N . ILE A 1 95 ? 6.731 -0.096 10.099 1.00 87.88 95 ILE A N 1
ATOM 722 C CA . ILE A 1 95 ? 7.202 1.046 9.300 1.00 87.88 95 ILE A CA 1
ATOM 723 C C . ILE A 1 95 ? 8.554 1.571 9.825 1.00 87.88 95 ILE A C 1
ATOM 725 O O . ILE A 1 95 ? 9.318 2.187 9.077 1.00 87.88 95 ILE A O 1
ATOM 729 N N . GLY A 1 96 ? 8.884 1.286 11.092 1.00 85.81 96 GLY A N 1
ATOM 730 C CA . GLY A 1 96 ? 10.121 1.729 11.741 1.00 85.81 96 GLY A CA 1
ATOM 731 C C . GLY A 1 96 ? 10.238 3.255 11.760 1.00 85.81 96 GLY A C 1
ATOM 732 O O . GLY A 1 96 ? 9.262 3.961 12.022 1.00 85.81 96 GLY A O 1
ATOM 733 N N . GLU A 1 97 ? 11.422 3.775 11.436 1.00 85.88 97 GLU A N 1
ATOM 734 C CA . GLU A 1 97 ? 11.703 5.218 11.417 1.00 85.88 97 GLU A CA 1
ATOM 735 C C . GLU A 1 97 ? 11.208 5.956 10.156 1.00 85.88 97 GLU A C 1
ATOM 737 O O . GLU A 1 97 ? 11.372 7.175 10.038 1.00 85.88 97 GLU A O 1
ATOM 742 N N . GLN A 1 98 ? 10.576 5.263 9.200 1.00 90.12 98 GLN A N 1
AT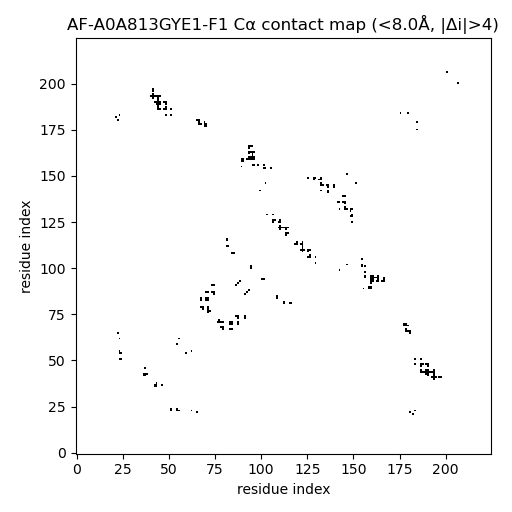OM 743 C CA . GLN A 1 98 ? 10.134 5.860 7.935 1.00 90.12 98 GLN A CA 1
ATOM 744 C C . GLN A 1 98 ? 8.869 6.716 8.109 1.00 90.12 98 GLN A C 1
ATOM 746 O O . GLN A 1 98 ? 7.772 6.352 7.684 1.00 90.12 98 GLN A O 1
ATOM 751 N N . ARG A 1 99 ? 9.020 7.901 8.714 1.00 90.69 99 ARG A N 1
ATOM 752 C CA . ARG A 1 99 ? 7.900 8.798 9.051 1.00 90.69 99 ARG A CA 1
ATOM 753 C C . ARG A 1 99 ? 7.027 9.158 7.855 1.00 90.69 99 ARG A C 1
ATOM 755 O O . ARG A 1 99 ? 5.809 9.068 7.960 1.00 90.69 99 ARG A O 1
ATOM 762 N N . THR A 1 100 ? 7.639 9.504 6.721 1.00 93.69 100 THR A N 1
ATOM 763 C CA . THR A 1 100 ? 6.925 9.797 5.468 1.00 93.69 100 THR A CA 1
ATOM 764 C C . THR A 1 100 ? 5.993 8.654 5.072 1.00 93.69 100 THR A C 1
ATOM 766 O O . THR A 1 100 ? 4.818 8.881 4.799 1.00 93.69 100 THR A O 1
ATOM 769 N N . LEU A 1 101 ? 6.496 7.414 5.092 1.00 93.50 101 LEU A N 1
ATOM 770 C CA . LEU A 1 101 ? 5.696 6.240 4.756 1.00 93.50 101 LEU A CA 1
ATOM 771 C C . LEU A 1 101 ? 4.554 6.049 5.759 1.00 93.50 101 LEU A C 1
ATOM 773 O O . LEU A 1 101 ? 3.431 5.763 5.355 1.00 93.50 101 LEU A O 1
ATOM 777 N N . GLY A 1 102 ? 4.824 6.274 7.044 1.00 94.88 102 GLY A N 1
ATOM 778 C CA . GLY A 1 102 ? 3.822 6.194 8.101 1.00 94.88 102 GLY A CA 1
ATOM 779 C C . GLY A 1 102 ? 2.640 7.141 7.902 1.00 94.88 102 GLY A C 1
ATOM 780 O O . GLY A 1 102 ? 1.493 6.708 7.986 1.00 94.88 102 GLY A O 1
ATOM 781 N N . TYR A 1 103 ? 2.903 8.406 7.566 1.00 95.81 103 TYR A N 1
ATOM 782 C CA . TYR A 1 103 ? 1.845 9.371 7.254 1.00 95.81 103 TYR A CA 1
ATOM 783 C C . TYR A 1 103 ? 1.045 8.967 6.010 1.00 95.81 103 TYR A C 1
ATOM 785 O O . TYR A 1 103 ? -0.186 8.966 6.049 1.00 95.81 103 TYR A O 1
ATOM 793 N N . CYS A 1 104 ? 1.722 8.560 4.931 1.00 95.44 104 CYS A N 1
ATOM 794 C CA . CYS A 1 104 ? 1.059 8.117 3.703 1.00 95.44 104 CYS A CA 1
ATOM 795 C C . CYS A 1 104 ? 0.139 6.913 3.946 1.00 95.44 104 CYS A C 1
ATOM 797 O O . CYS A 1 104 ? -1.009 6.912 3.507 1.00 95.44 104 CYS A O 1
ATOM 799 N N . VAL A 1 105 ? 0.621 5.897 4.667 1.00 96.25 105 VAL A N 1
ATOM 800 C CA . VAL A 1 105 ? -0.174 4.705 4.990 1.00 96.25 105 VAL A CA 1
ATOM 801 C C . VAL A 1 105 ? -1.398 5.075 5.828 1.00 96.25 105 VAL A C 1
ATOM 803 O O . VAL A 1 105 ? -2.485 4.559 5.579 1.00 96.25 105 VAL A O 1
ATOM 806 N N . TRP A 1 106 ? -1.253 5.990 6.786 1.00 96.31 106 TRP A N 1
ATOM 807 C CA . TRP A 1 106 ? -2.360 6.389 7.655 1.00 96.31 106 TRP A CA 1
ATOM 808 C C . TRP A 1 106 ? -3.450 7.177 6.912 1.00 96.31 106 TRP A C 1
ATOM 810 O O . TRP A 1 106 ? -4.634 6.962 7.161 1.00 96.31 106 TRP A O 1
ATOM 820 N N . ILE A 1 107 ? -3.077 8.012 5.932 1.00 96.94 107 ILE A N 1
ATOM 821 C CA . ILE A 1 107 ? -4.040 8.649 5.014 1.00 96.94 107 ILE A CA 1
ATOM 822 C C . ILE A 1 107 ? -4.789 7.587 4.202 1.00 96.94 107 ILE A C 1
ATOM 824 O O . ILE A 1 107 ? -6.014 7.630 4.118 1.00 96.94 107 ILE A O 1
ATOM 828 N N . LEU A 1 108 ? -4.076 6.609 3.632 1.00 96.62 108 LEU A N 1
ATOM 829 C CA . LEU A 1 108 ? -4.700 5.539 2.844 1.00 96.62 108 LEU A CA 1
ATOM 830 C C . LEU A 1 108 ? -5.689 4.709 3.672 1.00 96.62 108 LEU A C 1
ATOM 832 O O . LEU A 1 108 ? -6.736 4.321 3.157 1.00 96.62 108 LEU A O 1
ATOM 836 N N . LEU A 1 109 ? -5.389 4.470 4.951 1.00 96.81 109 LEU A N 1
ATOM 837 C CA . LEU A 1 109 ? -6.317 3.815 5.872 1.00 96.81 109 LEU A CA 1
ATOM 838 C C . LEU A 1 109 ? -7.562 4.653 6.146 1.00 96.81 109 LEU A C 1
ATOM 840 O O . LEU A 1 109 ? -8.658 4.101 6.138 1.00 96.81 109 LEU A O 1
ATOM 844 N N . ALA A 1 110 ? -7.419 5.964 6.356 1.00 96.50 110 ALA A N 1
ATOM 845 C CA . ALA A 1 110 ? -8.567 6.849 6.544 1.00 96.50 110 ALA A CA 1
ATOM 846 C C . ALA A 1 110 ? -9.490 6.833 5.312 1.00 96.50 110 ALA A C 1
ATOM 848 O O . ALA A 1 110 ? -10.703 6.695 5.453 1.00 96.50 110 ALA A O 1
ATOM 849 N N . VAL A 1 111 ? -8.914 6.877 4.103 1.00 97.25 111 VAL A N 1
ATOM 850 C CA . VAL A 1 111 ? -9.663 6.726 2.843 1.00 97.25 111 VAL A CA 1
ATOM 851 C C . VAL A 1 111 ? -10.379 5.375 2.796 1.00 97.25 111 VAL A C 1
ATOM 853 O O . VAL A 1 111 ? -11.583 5.327 2.555 1.00 97.25 111 VAL A O 1
ATOM 856 N N . HIS A 1 112 ? -9.660 4.273 3.033 1.00 96.00 112 HIS A N 1
ATOM 857 C CA . HIS A 1 112 ? -10.227 2.922 2.986 1.00 96.00 112 HIS A CA 1
ATOM 858 C C . HIS A 1 112 ? -11.375 2.745 3.987 1.00 96.00 112 HIS A C 1
ATOM 860 O O . HIS A 1 112 ? -12.442 2.260 3.614 1.00 96.00 112 HIS A O 1
ATOM 866 N N . LYS A 1 113 ? -11.199 3.222 5.221 1.00 95.12 113 LYS A N 1
ATOM 867 C CA . LYS A 1 113 ? -12.217 3.177 6.272 1.00 95.12 113 LYS A CA 1
ATOM 868 C C . LYS A 1 113 ? -13.490 3.918 5.868 1.00 95.12 113 LYS A C 1
ATOM 870 O O . LYS A 1 113 ? -14.574 3.352 5.984 1.00 95.12 113 LYS A O 1
ATOM 875 N N . SER A 1 114 ? -13.364 5.133 5.329 1.00 96.19 114 SER A N 1
ATOM 876 C CA . SER A 1 114 ? -14.508 5.895 4.811 1.00 96.19 114 SER A CA 1
ATOM 877 C C . SER A 1 114 ? -15.211 5.166 3.662 1.00 96.19 114 SER A C 1
ATOM 879 O O . SER A 1 114 ? -16.436 5.088 3.649 1.00 96.19 114 SER A O 1
ATOM 881 N N . LEU A 1 115 ? -14.458 4.544 2.745 1.00 95.12 115 LEU A N 1
ATOM 882 C CA . LEU A 1 115 ? -15.038 3.742 1.660 1.00 95.12 115 LEU A CA 1
ATOM 883 C C . LEU A 1 115 ? -15.813 2.521 2.181 1.00 95.12 115 LEU A C 1
ATOM 885 O O . LEU A 1 115 ? -16.889 2.228 1.667 1.00 95.12 115 LEU A O 1
ATOM 889 N N . LYS A 1 116 ? -15.313 1.822 3.211 1.00 93.44 116 LYS A N 1
ATOM 890 C CA . LYS A 1 116 ? -16.019 0.683 3.837 1.00 93.44 116 LYS A CA 1
ATOM 891 C C . LYS A 1 116 ? -17.289 1.095 4.578 1.00 93.44 116 LYS A C 1
ATOM 893 O O . LYS A 1 116 ? -18.170 0.262 4.765 1.00 93.44 116 LYS A O 1
ATOM 898 N N . GLN A 1 117 ? -17.359 2.347 5.016 1.00 94.50 117 GLN A N 1
ATOM 899 C CA . GLN A 1 117 ? -18.527 2.939 5.666 1.00 94.50 117 GLN A CA 1
ATOM 900 C C . GLN A 1 117 ? -19.500 3.577 4.665 1.00 94.50 117 GLN A C 1
ATOM 902 O O . GLN A 1 117 ? -20.501 4.145 5.088 1.00 94.50 117 GLN A O 1
ATOM 907 N N . GLU A 1 118 ? -19.214 3.483 3.360 1.00 95.75 118 GLU A N 1
ATOM 908 C CA . GLU A 1 118 ? -19.976 4.124 2.279 1.00 95.75 118 GLU A CA 1
ATOM 909 C C . GLU A 1 118 ? -20.043 5.662 2.401 1.00 95.75 118 GLU A C 1
ATOM 911 O O . GLU A 1 118 ? -20.875 6.317 1.774 1.00 95.75 118 GLU A O 1
ATOM 916 N N . ASP A 1 119 ? -19.117 6.260 3.159 1.00 97.31 119 ASP A N 1
ATOM 917 C CA . ASP A 1 119 ? -18.956 7.709 3.285 1.00 97.31 119 ASP A CA 1
ATOM 918 C C . ASP A 1 119 ? -17.982 8.216 2.210 1.00 97.31 119 ASP A C 1
ATOM 920 O O . ASP A 1 119 ? -16.786 8.444 2.431 1.00 97.31 119 ASP A O 1
ATOM 924 N N . PHE A 1 120 ? -18.496 8.322 0.985 1.00 97.62 120 PHE A N 1
ATOM 925 C CA . PHE A 1 120 ? -17.698 8.695 -0.184 1.00 97.62 120 PHE A CA 1
ATOM 926 C C . PHE A 1 120 ? -17.196 10.140 -0.133 1.00 97.62 120 PHE A C 1
ATOM 928 O O . PHE A 1 120 ? -16.115 10.423 -0.656 1.00 97.62 120 PHE A O 1
ATOM 935 N N . ASP A 1 121 ? -17.946 11.040 0.507 1.00 98.12 121 ASP A N 1
ATOM 936 C CA . ASP A 1 121 ? -17.538 12.434 0.675 1.00 98.12 121 ASP A CA 1
ATOM 937 C C . ASP A 1 121 ? -16.336 12.531 1.614 1.00 98.12 121 ASP A C 1
ATOM 939 O O . ASP A 1 121 ? -15.371 13.232 1.296 1.00 98.12 121 ASP A O 1
ATOM 943 N N . GLN A 1 122 ? -16.317 11.753 2.704 1.00 97.19 122 GLN A N 1
ATOM 944 C CA . GLN A 1 122 ? -15.128 11.679 3.550 1.00 97.19 122 GLN A CA 1
ATOM 945 C C . GLN A 1 122 ? -13.949 10.992 2.878 1.00 97.19 122 GLN A C 1
ATOM 947 O O . GLN A 1 122 ? -12.816 11.458 2.996 1.00 97.19 122 GLN A O 1
ATOM 952 N N . ALA A 1 123 ? -14.185 9.910 2.134 1.00 97.69 123 ALA A N 1
ATOM 953 C CA . ALA A 1 123 ? -13.116 9.266 1.376 1.00 97.69 123 ALA A CA 1
ATOM 954 C C . ALA A 1 123 ? -12.459 10.257 0.403 1.00 97.69 123 ALA A C 1
ATOM 956 O O . ALA A 1 123 ? -11.231 10.332 0.324 1.00 97.69 123 ALA A O 1
ATOM 957 N N . ARG A 1 124 ? -13.274 11.061 -0.292 1.00 98.06 124 ARG A N 1
ATOM 958 C CA . ARG A 1 124 ? -12.802 12.129 -1.174 1.00 98.06 124 ARG A CA 1
ATOM 959 C C . ARG A 1 124 ? -12.021 13.195 -0.408 1.00 98.06 124 ARG A C 1
ATOM 961 O O . ARG A 1 124 ? -10.918 13.532 -0.833 1.00 98.06 124 ARG A O 1
ATOM 968 N N . LEU A 1 125 ? -12.541 13.680 0.721 1.00 97.75 125 LEU A N 1
ATOM 969 C CA . LEU A 1 125 ? -11.845 14.671 1.542 1.00 97.75 125 LEU A CA 1
ATOM 970 C C . LEU A 1 125 ? -10.471 14.158 1.997 1.00 97.75 125 LEU A C 1
ATOM 972 O O . LEU A 1 125 ? -9.487 14.884 1.894 1.00 97.75 125 LEU A O 1
ATOM 976 N N . HIS A 1 126 ? -10.370 12.907 2.450 1.00 97.62 126 HIS A N 1
ATOM 977 C CA . HIS A 1 126 ? -9.095 12.310 2.857 1.00 97.62 126 HIS A CA 1
ATOM 978 C C . HIS A 1 126 ? -8.082 12.221 1.704 1.00 97.62 126 HIS A C 1
ATOM 980 O O . HIS A 1 126 ? -6.893 12.455 1.927 1.00 97.62 126 HIS A O 1
ATOM 986 N N . VAL A 1 127 ? -8.530 11.932 0.475 1.00 97.94 127 VAL A N 1
ATOM 987 C CA . VAL A 1 127 ? -7.664 11.964 -0.718 1.00 97.94 127 VAL A CA 1
ATOM 988 C C . VAL A 1 127 ? -7.166 13.385 -0.993 1.00 97.94 127 VAL A C 1
ATOM 990 O O . VAL A 1 127 ? -5.958 13.586 -1.141 1.00 97.94 127 VAL A O 1
ATOM 993 N N . ASP A 1 128 ? -8.070 14.366 -1.014 1.00 97.81 128 ASP A N 1
ATOM 994 C CA . ASP A 1 128 ? -7.741 15.768 -1.297 1.00 97.81 128 ASP A CA 1
ATOM 995 C C . ASP A 1 128 ? -6.798 16.347 -0.222 1.00 97.81 128 ASP A C 1
ATOM 997 O O . ASP A 1 128 ? -5.800 16.999 -0.538 1.00 97.81 128 ASP A O 1
ATOM 1001 N N . MET A 1 129 ? -7.038 16.033 1.056 1.00 96.62 129 MET A N 1
ATOM 1002 C CA . MET A 1 129 ? -6.137 16.398 2.154 1.00 96.62 129 MET A CA 1
ATOM 1003 C C . MET A 1 129 ? -4.784 15.700 2.041 1.00 96.62 129 MET A C 1
ATOM 1005 O O . MET A 1 129 ? -3.760 16.325 2.300 1.00 96.62 129 MET A O 1
ATOM 1009 N N . GLY A 1 130 ? -4.746 14.430 1.631 1.00 95.94 130 GLY A N 1
ATOM 1010 C CA . GLY A 1 130 ? -3.490 13.716 1.410 1.00 95.94 130 GLY A CA 1
ATOM 1011 C C . GLY A 1 130 ? -2.594 14.413 0.386 1.00 95.94 130 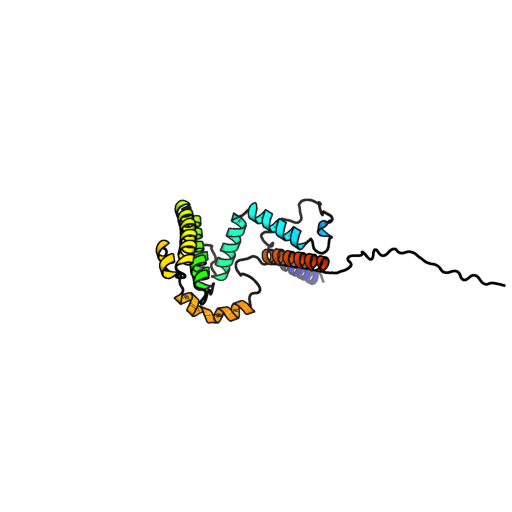GLY A C 1
ATOM 1012 O O . GLY A 1 130 ? -1.393 14.555 0.617 1.00 95.94 130 GLY A O 1
ATOM 1013 N N . LEU A 1 131 ? -3.181 14.917 -0.702 1.00 96.38 131 LEU A N 1
ATOM 1014 C CA . LEU A 1 131 ? -2.469 15.727 -1.693 1.00 96.38 131 LEU A CA 1
ATOM 1015 C C . LEU A 1 131 ? -1.990 17.061 -1.104 1.00 96.38 131 LEU A C 1
ATOM 1017 O O . LEU A 1 131 ? -0.818 17.400 -1.265 1.00 96.38 131 LEU A O 1
ATOM 1021 N N . ALA A 1 132 ? -2.851 17.772 -0.370 1.00 96.00 132 ALA A N 1
ATOM 1022 C CA . ALA A 1 132 ? -2.501 19.048 0.256 1.00 96.00 132 ALA A CA 1
ATOM 1023 C C . ALA A 1 132 ? -1.344 18.919 1.266 1.00 96.00 132 ALA A C 1
ATOM 1025 O O . ALA A 1 132 ? -0.464 19.773 1.319 1.00 96.00 132 ALA A O 1
ATOM 1026 N N . VAL A 1 133 ? -1.296 17.832 2.043 1.00 96.38 133 VAL A N 1
ATOM 1027 C CA . VAL A 1 133 ? -0.186 17.562 2.974 1.00 96.38 133 VAL A CA 1
ATOM 1028 C C . VAL A 1 133 ? 1.121 17.326 2.230 1.00 96.38 133 VAL A C 1
ATOM 1030 O O . VAL A 1 133 ? 2.162 17.819 2.661 1.00 96.38 133 VAL A O 1
ATOM 1033 N N . ILE A 1 134 ? 1.088 16.566 1.132 1.00 95.38 134 ILE A N 1
ATOM 1034 C CA . ILE A 1 134 ? 2.282 16.322 0.316 1.00 95.38 134 ILE A CA 1
ATOM 1035 C C . ILE A 1 134 ? 2.791 17.645 -0.260 1.00 95.38 134 ILE A C 1
ATOM 1037 O O . ILE A 1 134 ? 3.989 17.907 -0.189 1.00 95.38 134 ILE A O 1
ATOM 1041 N N . GLU A 1 135 ? 1.896 18.492 -0.771 1.00 95.88 135 GLU A N 1
ATOM 1042 C CA . GLU A 1 135 ? 2.243 19.826 -1.264 1.00 95.88 135 GLU A CA 1
ATOM 1043 C C . GLU A 1 135 ? 2.835 20.705 -0.156 1.00 95.88 135 GLU A C 1
ATOM 1045 O O . GLU A 1 135 ? 3.895 21.288 -0.364 1.00 95.88 135 GLU A O 1
ATOM 1050 N N . GLN A 1 136 ? 2.229 20.733 1.037 1.00 95.25 136 GLN A N 1
ATOM 1051 C CA . GLN A 1 136 ? 2.727 21.499 2.187 1.00 95.25 136 GLN A CA 1
ATOM 1052 C C . GLN A 1 136 ? 4.082 20.992 2.701 1.00 95.25 136 GLN A C 1
ATOM 1054 O O . GLN A 1 136 ? 4.894 21.769 3.206 1.00 95.25 136 GLN A O 1
ATOM 1059 N N . PHE A 1 137 ? 4.361 19.694 2.577 1.00 95.19 137 PHE A N 1
ATOM 1060 C CA . PHE A 1 137 ? 5.649 19.135 2.973 1.00 95.19 137 PHE A CA 1
ATOM 1061 C C . PHE A 1 137 ? 6.803 19.640 2.092 1.00 95.19 137 PHE A C 1
ATOM 1063 O O . PHE A 1 137 ? 7.915 19.783 2.597 1.00 95.19 137 PHE A O 1
ATOM 1070 N N . LEU A 1 138 ? 6.569 19.934 0.808 1.00 93.88 138 LEU A N 1
ATOM 1071 C CA . LEU A 1 138 ? 7.620 20.382 -0.116 1.00 93.88 138 LEU A CA 1
ATOM 1072 C C . LEU A 1 138 ? 8.334 21.677 0.326 1.00 93.88 138 LEU A C 1
ATOM 1074 O O . LEU A 1 138 ? 9.566 21.666 0.355 1.00 93.88 138 LEU A O 1
ATOM 1078 N N . PRO A 1 139 ? 7.638 22.777 0.680 1.00 95.19 139 PRO A N 1
ATOM 1079 C CA . PRO A 1 139 ? 8.292 23.991 1.164 1.00 95.19 139 PRO A CA 1
ATOM 1080 C C . PRO A 1 139 ? 8.831 23.846 2.592 1.00 95.19 139 PRO A C 1
ATOM 1082 O O . PRO A 1 139 ? 9.915 24.346 2.886 1.00 95.19 139 PRO A O 1
ATOM 1085 N N . ASP A 1 140 ? 8.108 23.149 3.474 1.00 91.62 140 ASP A N 1
ATOM 1086 C CA . ASP A 1 140 ? 8.421 23.144 4.907 1.00 91.62 140 ASP A CA 1
ATOM 1087 C C . ASP A 1 140 ? 9.440 22.070 5.303 1.00 91.62 140 ASP A C 1
ATOM 1089 O O . ASP A 1 140 ? 10.056 22.157 6.367 1.00 91.62 140 ASP A O 1
ATOM 1093 N N . SER A 1 141 ? 9.566 21.006 4.502 1.00 93.00 141 SER A N 1
ATOM 1094 C CA . SER A 1 141 ? 10.287 19.771 4.850 1.00 93.00 141 SER A CA 1
ATOM 1095 C C . SER A 1 141 ? 9.914 19.221 6.238 1.00 93.00 141 SER A C 1
ATOM 1097 O O . SER A 1 141 ? 10.702 18.530 6.889 1.00 93.00 141 SER A O 1
ATOM 1099 N N . ASN A 1 142 ? 8.698 19.521 6.712 1.00 92.81 142 ASN A N 1
ATOM 1100 C CA . ASN A 1 142 ? 8.240 19.212 8.060 1.00 92.81 142 ASN A CA 1
ATOM 1101 C C . ASN A 1 142 ? 6.835 18.602 8.050 1.00 92.81 142 ASN A C 1
ATOM 1103 O O . ASN A 1 142 ? 5.820 19.288 7.917 1.00 92.81 142 ASN A O 1
ATOM 1107 N N . TRP A 1 143 ? 6.783 17.292 8.282 1.00 92.50 143 TRP A N 1
ATOM 1108 C CA . TRP A 1 143 ? 5.531 16.548 8.335 1.00 92.50 143 TRP A CA 1
ATOM 1109 C C . TRP A 1 143 ? 4.622 16.933 9.498 1.00 92.50 143 TRP A C 1
ATOM 1111 O O . TRP A 1 143 ? 3.419 16.759 9.381 1.00 92.50 143 TRP A O 1
ATOM 1121 N N . ILE A 1 144 ? 5.146 17.448 10.614 1.00 92.94 144 ILE A N 1
ATOM 1122 C CA . ILE A 1 144 ? 4.306 17.803 11.769 1.00 92.94 144 ILE A CA 1
ATOM 1123 C C . ILE A 1 144 ? 3.375 18.959 11.400 1.00 92.94 144 ILE A C 1
ATOM 1125 O O . ILE A 1 144 ? 2.190 18.920 11.729 1.00 92.94 144 ILE A O 1
ATOM 1129 N N . SER A 1 145 ? 3.904 19.973 10.713 1.00 92.19 145 SER A N 1
ATOM 1130 C CA . SER A 1 145 ? 3.122 21.119 10.242 1.00 92.19 145 SER A CA 1
ATOM 1131 C C . SER A 1 145 ? 2.123 20.692 9.174 1.00 92.19 145 SER A C 1
ATOM 1133 O O . SER A 1 145 ? 0.933 20.958 9.322 1.00 92.19 145 SER A O 1
ATOM 1135 N N . ALA A 1 146 ? 2.593 19.960 8.160 1.00 95.19 146 ALA A N 1
ATOM 1136 C CA . ALA A 1 146 ? 1.745 19.476 7.079 1.00 95.19 146 ALA A CA 1
ATOM 1137 C C . ALA A 1 146 ? 0.609 18.578 7.605 1.00 95.19 146 ALA A C 1
ATOM 1139 O O . ALA A 1 146 ? -0.555 18.790 7.281 1.00 95.19 146 ALA A O 1
ATOM 1140 N N . TRP A 1 147 ? 0.905 17.638 8.508 1.00 96.56 147 TRP A N 1
ATOM 1141 C CA . TRP A 1 147 ? -0.077 16.692 9.045 1.00 96.56 147 TRP A CA 1
ATOM 1142 C C . TRP A 1 147 ? -1.237 17.357 9.784 1.00 96.56 147 TRP A C 1
ATOM 1144 O O . TRP A 1 147 ? -2.365 16.867 9.724 1.00 96.56 147 TRP A O 1
ATOM 1154 N N . ARG A 1 148 ? -1.001 18.492 10.454 1.00 94.50 148 ARG A N 1
ATOM 1155 C CA . ARG A 1 148 ? -2.060 19.229 11.167 1.00 94.50 148 ARG A CA 1
ATOM 1156 C C . ARG A 1 148 ? -3.207 19.658 10.250 1.00 94.50 148 ARG A C 1
ATOM 1158 O O . ARG A 1 148 ? -4.312 19.853 10.742 1.00 94.50 148 ARG A O 1
ATOM 1165 N N . MET A 1 149 ? -2.972 19.766 8.941 1.00 91.88 149 MET A N 1
ATOM 1166 C CA . MET A 1 149 ? -4.012 20.097 7.963 1.00 91.88 149 MET A CA 1
ATOM 1167 C C . MET A 1 149 ? -5.039 18.974 7.783 1.00 91.88 149 MET A C 1
ATOM 1169 O O . MET A 1 149 ? -6.181 19.257 7.445 1.00 91.88 149 MET A O 1
ATOM 1173 N N . THR A 1 150 ? -4.659 17.719 8.041 1.00 94.50 150 THR A N 1
ATOM 1174 C CA . THR A 1 150 ? -5.540 16.555 7.834 1.00 94.50 150 THR A CA 1
ATOM 1175 C C . THR A 1 150 ? -6.645 16.422 8.870 1.00 94.50 150 THR A C 1
ATOM 1177 O O . THR A 1 150 ? -7.621 15.725 8.624 1.00 94.50 150 THR A O 1
ATOM 1180 N N . GLN A 1 151 ? -6.457 17.002 10.062 1.00 92.81 151 GLN A N 1
ATOM 1181 C CA . GLN A 1 151 ? -7.288 16.733 11.244 1.00 92.81 151 GLN A CA 1
ATOM 1182 C C . GLN A 1 151 ? -7.403 15.237 11.617 1.00 92.81 151 GLN A C 1
ATOM 1184 O O . GLN A 1 151 ? -8.267 14.858 12.406 1.00 92.81 151 GLN A O 1
ATOM 1189 N N . LEU A 1 152 ? -6.523 14.378 11.089 1.00 95.19 152 LEU A N 1
ATOM 1190 C CA . LEU A 1 152 ? -6.484 12.955 11.409 1.00 95.19 152 LEU A CA 1
ATOM 1191 C C . LEU A 1 152 ? -5.714 12.697 12.705 1.00 95.19 152 LEU A C 1
ATOM 1193 O O . LEU A 1 152 ? -4.832 13.462 13.115 1.00 95.19 152 LEU A O 1
ATOM 1197 N N . SER A 1 153 ? -6.010 11.555 13.327 1.00 94.25 153 SER A N 1
ATOM 1198 C CA . SER A 1 153 ? -5.217 11.043 14.442 1.00 94.25 153 SER A CA 1
ATOM 1199 C C . SER A 1 153 ? -3.758 10.851 14.026 1.00 94.25 153 SER A C 1
ATOM 1201 O O . SER A 1 153 ? -3.447 10.576 12.867 1.00 94.25 153 SER A O 1
ATOM 1203 N N . GLN A 1 154 ? -2.845 11.010 14.983 1.00 93.94 154 GLN A N 1
ATOM 1204 C CA . GLN A 1 154 ? -1.437 10.733 14.727 1.00 93.94 154 GLN A CA 1
ATOM 1205 C C . GLN A 1 154 ? -1.252 9.249 14.383 1.00 93.94 154 GLN A C 1
ATOM 1207 O O . GLN A 1 154 ? -1.826 8.401 15.077 1.00 93.94 154 GLN A O 1
ATOM 1212 N N . PRO A 1 155 ? -0.429 8.920 13.370 1.00 94.94 155 PRO A N 1
ATOM 1213 C CA . PRO A 1 155 ? -0.041 7.542 13.125 1.00 94.94 155 PRO A CA 1
ATOM 1214 C C . PRO A 1 155 ? 0.621 6.934 14.373 1.00 94.94 155 PRO A C 1
ATOM 1216 O O . PRO A 1 155 ? 1.260 7.657 15.150 1.00 94.94 155 PRO A O 1
ATOM 1219 N N . PRO A 1 156 ? 0.524 5.611 14.582 1.00 94.44 156 PRO A N 1
ATOM 1220 C CA . PRO A 1 156 ? 1.046 4.933 15.765 1.00 94.44 156 PRO A CA 1
ATOM 1221 C C . PRO A 1 156 ? 2.577 4.760 15.704 1.00 94.44 156 PRO A C 1
ATOM 1223 O O . PRO A 1 156 ? 3.102 3.662 15.868 1.00 94.44 156 PRO A O 1
ATOM 1226 N N . PHE A 1 157 ? 3.323 5.855 15.511 1.00 93.75 157 PHE A N 1
ATOM 1227 C CA . PHE A 1 157 ? 4.785 5.852 15.372 1.00 93.75 157 PHE A CA 1
ATOM 1228 C C . PHE A 1 157 ? 5.502 5.195 16.552 1.00 93.75 157 PHE A C 1
ATOM 1230 O O . PHE A 1 157 ? 6.517 4.534 16.356 1.00 93.75 157 PHE A O 1
ATOM 1237 N N . ALA A 1 158 ? 4.972 5.348 17.768 1.00 91.00 158 ALA A N 1
ATOM 1238 C CA . ALA A 1 158 ? 5.530 4.696 18.949 1.00 91.00 158 ALA A CA 1
ATOM 1239 C C . ALA A 1 158 ? 5.460 3.162 18.843 1.00 91.00 158 ALA A C 1
ATOM 12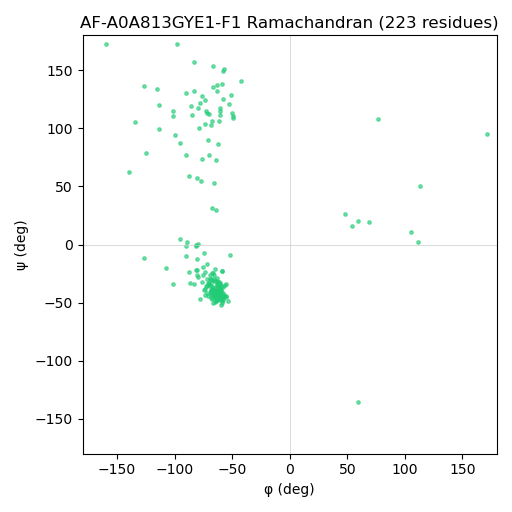41 O O . ALA A 1 158 ? 6.439 2.485 19.147 1.00 91.00 158 ALA A O 1
ATOM 1242 N N . ALA A 1 159 ? 4.337 2.619 18.360 1.00 89.62 159 ALA A N 1
ATOM 1243 C CA . ALA A 1 159 ? 4.178 1.180 18.158 1.00 89.62 159 ALA A CA 1
ATOM 1244 C C . ALA A 1 159 ? 5.087 0.677 17.025 1.00 89.62 159 ALA A C 1
ATOM 1246 O O . ALA A 1 159 ? 5.787 -0.320 17.188 1.00 89.62 159 ALA A O 1
ATOM 1247 N N . TRP A 1 160 ? 5.155 1.410 15.910 1.00 92.25 160 TRP A N 1
ATOM 1248 C CA . TRP A 1 160 ? 6.017 1.041 14.784 1.00 92.25 160 TRP A CA 1
ATOM 1249 C C . TRP A 1 160 ? 7.508 1.080 15.120 1.00 92.25 160 TRP A C 1
ATOM 1251 O O . TRP A 1 160 ? 8.249 0.213 14.660 1.00 92.25 160 TRP A O 1
ATOM 1261 N N . SER A 1 161 ? 7.948 2.046 15.929 1.00 89.75 161 SER A N 1
ATOM 1262 C CA . SER A 1 161 ? 9.336 2.125 16.395 1.00 89.75 161 SER A CA 1
ATOM 1263 C C . SER A 1 161 ? 9.671 0.985 17.361 1.00 89.75 161 SER A C 1
ATOM 1265 O O . SER A 1 161 ? 10.728 0.375 17.242 1.00 89.75 161 SER A O 1
ATOM 1267 N N . ALA A 1 162 ? 8.749 0.601 18.252 1.00 87.44 162 ALA A N 1
ATOM 1268 C CA . ALA A 1 162 ? 8.948 -0.560 19.123 1.00 87.44 162 ALA A CA 1
ATOM 1269 C C . ALA A 1 162 ? 9.101 -1.880 18.335 1.00 87.44 162 ALA A C 1
ATOM 1271 O O . ALA A 1 162 ? 9.840 -2.772 18.754 1.00 87.44 162 ALA A O 1
ATOM 1272 N N . GLY A 1 163 ? 8.436 -1.996 17.181 1.00 82.50 163 GLY A N 1
ATOM 1273 C CA . GLY A 1 163 ? 8.529 -3.144 16.273 1.00 82.50 163 GLY A CA 1
ATOM 1274 C C . GLY A 1 163 ? 9.738 -3.138 15.329 1.00 82.50 163 GLY A C 1
ATOM 1275 O O . GLY A 1 163 ? 9.911 -4.086 14.564 1.00 82.50 163 GLY A O 1
ATOM 1276 N N . GLU A 1 164 ? 10.596 -2.114 15.358 1.00 82.00 164 GLU A N 1
ATOM 1277 C CA . GLU A 1 164 ? 11.674 -1.934 14.374 1.00 82.00 164 GLU A CA 1
ATOM 1278 C C . GLU A 1 164 ? 12.660 -3.110 14.322 1.00 82.00 164 GLU A C 1
ATOM 1280 O O . GLU A 1 164 ? 13.079 -3.525 13.240 1.00 82.00 164 GLU A O 1
ATOM 1285 N N . GLY A 1 165 ? 12.959 -3.731 15.467 1.00 82.00 165 GLY A N 1
ATOM 1286 C CA . GLY A 1 165 ? 13.823 -4.916 15.525 1.00 82.00 165 GLY A CA 1
ATOM 1287 C C . GLY A 1 165 ? 13.311 -6.100 14.689 1.00 82.00 165 GLY A C 1
ATOM 1288 O O . GLY A 1 165 ? 14.098 -6.947 14.266 1.00 82.00 165 GLY A O 1
ATOM 1289 N N . GLN A 1 166 ? 12.009 -6.151 14.395 1.00 83.69 166 GLN A N 1
ATOM 1290 C CA . GLN A 1 166 ? 11.401 -7.185 13.556 1.00 83.69 166 GLN A CA 1
ATOM 1291 C C . GLN A 1 166 ? 11.582 -6.907 12.059 1.00 83.69 166 GLN A C 1
ATOM 1293 O O . GLN A 1 166 ? 11.557 -7.845 11.260 1.00 83.69 166 GLN A O 1
ATOM 1298 N N . LEU A 1 167 ? 11.824 -5.653 11.657 1.00 84.69 167 LEU A N 1
ATOM 1299 C CA . LEU A 1 167 ? 11.932 -5.259 10.251 1.00 84.69 167 LEU A CA 1
ATOM 1300 C C . LEU A 1 167 ? 13.074 -5.996 9.539 1.00 84.69 167 LEU A C 1
ATOM 1302 O O . LEU A 1 167 ? 12.883 -6.521 8.443 1.00 84.69 167 LEU A O 1
ATOM 1306 N N . GLY A 1 168 ? 14.238 -6.113 10.185 1.00 84.00 168 GLY A N 1
ATOM 1307 C CA . GLY A 1 168 ? 15.384 -6.844 9.635 1.00 84.00 168 GLY A CA 1
ATOM 1308 C C . GLY A 1 168 ? 15.152 -8.356 9.518 1.00 84.00 168 GLY A C 1
ATOM 1309 O O . GLY A 1 168 ? 15.774 -9.025 8.692 1.00 84.00 168 GLY A O 1
ATOM 1310 N N . THR A 1 169 ? 14.257 -8.924 10.325 1.00 86.25 169 THR A N 1
ATOM 1311 C CA . THR A 1 169 ? 13.833 -10.326 10.193 1.00 86.25 169 THR A CA 1
ATOM 1312 C C . THR A 1 169 ? 12.839 -10.474 9.048 1.00 86.25 169 THR A C 1
ATOM 1314 O O . THR A 1 169 ? 13.061 -11.298 8.165 1.00 86.25 169 THR A O 1
ATOM 1317 N N . LEU A 1 170 ? 11.830 -9.602 8.968 1.00 86.19 170 LEU A N 1
ATOM 1318 C CA . LEU A 1 170 ? 10.864 -9.610 7.869 1.00 86.19 170 LEU A CA 1
ATOM 1319 C C . LEU A 1 170 ? 11.527 -9.412 6.505 1.00 86.19 170 LEU A C 1
ATOM 1321 O O . LEU A 1 170 ? 11.163 -10.100 5.562 1.00 86.19 170 LEU A O 1
ATOM 1325 N N . GLN A 1 171 ? 12.526 -8.535 6.386 1.00 85.69 171 GLN A N 1
ATOM 1326 C CA . GLN A 1 171 ? 13.265 -8.348 5.130 1.00 85.69 171 GLN A CA 1
ATOM 1327 C C . GLN A 1 171 ? 14.034 -9.601 4.689 1.00 85.69 171 GLN A C 1
ATOM 1329 O O . GLN A 1 171 ? 14.254 -9.796 3.497 1.00 85.69 171 GLN A O 1
ATOM 1334 N N . ARG A 1 172 ? 14.454 -10.451 5.635 1.00 86.75 172 ARG A N 1
ATOM 1335 C CA . ARG A 1 172 ? 15.140 -11.716 5.334 1.00 86.75 172 ARG A CA 1
ATOM 1336 C C . ARG A 1 172 ? 14.162 -12.842 5.013 1.00 86.75 172 ARG A C 1
ATOM 1338 O O . ARG A 1 172 ? 14.479 -13.702 4.198 1.00 86.75 172 ARG A O 1
ATOM 1345 N N . GLU A 1 173 ? 12.999 -12.848 5.654 1.00 87.38 173 GLU A N 1
ATOM 1346 C CA . GLU A 1 173 ? 11.992 -13.903 5.505 1.00 87.38 173 GLU A CA 1
ATOM 1347 C C . GLU A 1 173 ? 11.041 -13.669 4.325 1.00 87.38 173 GLU A C 1
ATOM 1349 O O . GLU A 1 173 ? 10.587 -14.620 3.688 1.00 87.38 173 GLU A O 1
ATOM 1354 N N . LEU A 1 174 ? 10.730 -12.409 4.020 1.00 86.25 174 LEU A N 1
ATOM 1355 C CA . LEU A 1 174 ? 9.747 -12.037 3.012 1.00 86.25 174 LEU A CA 1
ATOM 1356 C C . LEU A 1 174 ? 10.430 -11.604 1.718 1.00 86.25 174 LEU A C 1
ATOM 1358 O O . LEU A 1 174 ? 11.054 -10.551 1.636 1.00 86.25 174 LEU A O 1
ATOM 1362 N N . ALA A 1 175 ? 10.218 -12.383 0.658 1.00 83.56 175 ALA A N 1
ATOM 1363 C CA . ALA A 1 175 ? 10.611 -11.988 -0.693 1.00 83.56 175 ALA A CA 1
ATOM 1364 C C . ALA A 1 175 ? 9.667 -10.932 -1.306 1.00 83.56 175 ALA A C 1
ATOM 1366 O O . ALA A 1 175 ? 10.018 -10.286 -2.291 1.00 83.56 175 ALA A O 1
ATOM 1367 N N . TYR A 1 176 ? 8.451 -10.791 -0.770 1.00 87.38 176 TYR A N 1
ATOM 1368 C CA . TYR A 1 176 ? 7.407 -9.898 -1.274 1.00 87.38 176 TYR A CA 1
ATOM 1369 C C . TYR A 1 176 ? 6.348 -9.595 -0.201 1.00 87.38 176 TYR A C 1
ATOM 1371 O O . TYR A 1 176 ? 6.351 -10.176 0.884 1.00 87.38 176 TYR A O 1
ATOM 1379 N N . SER A 1 177 ? 5.438 -8.664 -0.507 1.00 89.81 177 SER A N 1
ATOM 1380 C CA . SER A 1 177 ? 4.368 -8.231 0.400 1.00 89.81 177 SER A CA 1
ATOM 1381 C C . SER A 1 177 ? 3.448 -9.380 0.829 1.00 89.81 177 SER A C 1
ATOM 1383 O O . SER A 1 177 ? 3.001 -10.169 0.001 1.00 89.81 177 SER A O 1
ATOM 1385 N N . ARG A 1 178 ? 3.088 -9.413 2.118 1.00 92.56 178 ARG A N 1
ATOM 1386 C CA . ARG A 1 178 ? 2.123 -10.374 2.691 1.00 92.56 178 ARG A CA 1
ATOM 1387 C C . ARG A 1 178 ? 0.672 -10.103 2.287 1.00 92.56 178 ARG A C 1
ATOM 1389 O O . ARG A 1 178 ? -0.162 -10.987 2.440 1.00 92.56 178 ARG A O 1
ATOM 1396 N N . LEU A 1 179 ? 0.385 -8.899 1.793 1.00 93.56 179 LEU A N 1
ATOM 1397 C CA . LEU A 1 179 ? -0.949 -8.489 1.349 1.00 93.56 179 LEU A CA 1
ATOM 1398 C C . LEU A 1 179 ? -1.206 -8.785 -0.131 1.00 93.56 179 LEU A C 1
ATOM 1400 O O . LEU A 1 179 ? -2.276 -8.480 -0.639 1.00 93.56 179 LEU A O 1
ATOM 1404 N N . VAL A 1 180 ? -0.225 -9.338 -0.842 1.00 92.44 180 VAL A N 1
ATOM 1405 C CA . VAL A 1 180 ? -0.324 -9.611 -2.274 1.00 92.44 180 VAL A CA 1
ATOM 1406 C C . VAL A 1 180 ? -0.273 -11.114 -2.484 1.00 92.44 180 VAL A C 1
ATOM 1408 O O . VAL A 1 180 ? 0.571 -11.806 -1.915 1.00 92.44 180 VAL A O 1
ATOM 1411 N N . GLU A 1 181 ? -1.174 -11.625 -3.315 1.00 91.56 181 GLU A N 1
ATOM 1412 C CA . GLU A 1 181 ? -1.200 -13.045 -3.633 1.00 91.56 181 GLU A CA 1
ATOM 1413 C C . GLU A 1 181 ? 0.075 -13.437 -4.431 1.00 91.56 181 GLU A C 1
ATOM 1415 O O . GLU A 1 181 ? 0.497 -12.702 -5.336 1.00 91.56 181 GLU A O 1
ATOM 1420 N N . PRO A 1 182 ? 0.739 -14.566 -4.105 1.00 90.31 182 PRO A N 1
ATOM 1421 C CA . PRO A 1 182 ? 2.014 -14.947 -4.720 1.00 90.31 182 PRO A CA 1
ATOM 1422 C C . PRO A 1 182 ? 2.021 -15.032 -6.254 1.00 90.31 182 PRO A C 1
ATOM 1424 O O . PRO A 1 182 ? 3.036 -14.712 -6.877 1.00 90.31 182 PRO A O 1
ATOM 1427 N N . THR A 1 183 ? 0.925 -15.446 -6.895 1.00 90.44 183 THR A N 1
ATOM 1428 C CA . THR A 1 183 ? 0.829 -15.482 -8.364 1.00 90.44 183 THR A CA 1
ATOM 1429 C C . THR A 1 183 ? 0.811 -14.089 -8.984 1.00 90.44 183 THR A C 1
ATOM 1431 O O . THR A 1 183 ? 1.356 -13.916 -10.078 1.00 90.44 183 THR A O 1
ATOM 1434 N N . TRP A 1 184 ? 0.289 -13.074 -8.287 1.00 92.19 184 TRP A N 1
ATOM 1435 C CA . TRP A 1 184 ? 0.344 -11.687 -8.762 1.00 92.19 184 TRP A CA 1
ATOM 1436 C C . TRP A 1 184 ? 1.792 -11.189 -8.785 1.00 92.19 184 TRP A C 1
ATOM 1438 O O . TRP A 1 184 ? 2.245 -10.616 -9.779 1.00 92.19 184 TRP A O 1
ATOM 1448 N N . VAL A 1 185 ? 2.552 -11.489 -7.727 1.00 92.06 185 VAL A N 1
ATOM 1449 C CA . VAL A 1 185 ? 3.988 -11.179 -7.650 1.00 92.06 185 VAL A CA 1
ATOM 1450 C C . VAL A 1 185 ? 4.764 -11.929 -8.733 1.00 92.06 185 VAL A C 1
ATOM 1452 O O . VAL A 1 185 ? 5.588 -11.335 -9.429 1.00 92.06 185 VAL A O 1
ATOM 1455 N N . ALA A 1 186 ? 4.477 -13.218 -8.934 1.00 89.69 186 ALA A N 1
ATOM 1456 C CA . ALA A 1 186 ? 5.128 -14.028 -9.961 1.00 89.69 186 ALA A CA 1
ATOM 1457 C C . ALA A 1 186 ? 4.903 -13.472 -11.379 1.00 89.69 186 ALA A C 1
ATOM 1459 O O . ALA A 1 186 ? 5.840 -13.453 -12.179 1.00 89.69 186 ALA A O 1
ATOM 1460 N N . ALA A 1 187 ? 3.699 -12.972 -11.682 1.00 89.50 187 ALA A N 1
ATOM 1461 C CA . ALA A 1 187 ? 3.393 -12.331 -12.961 1.00 89.50 187 ALA A CA 1
ATOM 1462 C C . ALA A 1 187 ? 4.238 -11.066 -13.194 1.00 89.50 187 ALA A C 1
ATOM 1464 O O . ALA A 1 187 ? 4.745 -10.854 -14.298 1.00 89.50 187 ALA A O 1
ATOM 1465 N N . ILE A 1 188 ? 4.432 -10.249 -12.153 1.00 90.94 188 ILE A N 1
ATOM 1466 C CA . ILE A 1 188 ? 5.270 -9.042 -12.212 1.00 90.94 188 ILE A CA 1
ATOM 1467 C C . ILE A 1 188 ? 6.745 -9.420 -12.390 1.00 90.94 188 ILE A C 1
ATOM 1469 O O . ILE A 1 188 ? 7.404 -8.895 -13.285 1.00 90.94 188 ILE A O 1
ATOM 1473 N N . ILE A 1 189 ? 7.259 -10.376 -11.609 1.00 90.81 189 ILE A N 1
ATOM 1474 C CA . ILE A 1 189 ? 8.649 -10.851 -11.730 1.00 90.81 189 ILE A CA 1
ATOM 1475 C C . ILE A 1 189 ? 8.913 -11.419 -13.128 1.00 90.81 189 ILE A C 1
ATOM 1477 O O . ILE A 1 189 ? 9.958 -11.147 -13.719 1.00 90.81 189 ILE A O 1
ATOM 1481 N N . ALA A 1 190 ? 7.975 -12.192 -13.680 1.00 88.75 190 ALA A N 1
ATOM 1482 C CA . ALA A 1 190 ? 8.101 -12.729 -15.030 1.00 88.75 190 ALA A CA 1
ATOM 1483 C C . ALA A 1 190 ? 8.189 -11.610 -16.078 1.00 88.75 190 ALA A C 1
ATOM 1485 O O . ALA A 1 190 ? 9.015 -11.693 -16.984 1.00 88.75 190 ALA A O 1
ATOM 1486 N N . ARG A 1 191 ? 7.389 -10.544 -15.937 1.00 89.75 191 ARG A N 1
ATOM 1487 C CA . ARG A 1 191 ? 7.473 -9.366 -16.811 1.00 89.75 191 ARG A CA 1
ATOM 1488 C C . ARG A 1 191 ? 8.818 -8.650 -16.689 1.00 89.75 191 ARG A C 1
ATOM 1490 O O . ARG A 1 191 ? 9.401 -8.323 -17.714 1.00 89.75 191 ARG A O 1
ATOM 1497 N N . LEU A 1 192 ? 9.323 -8.441 -15.475 1.00 91.00 192 LEU A N 1
ATOM 1498 C CA . LEU A 1 192 ? 10.621 -7.788 -15.268 1.00 91.00 192 LEU A CA 1
ATOM 1499 C C . LEU A 1 192 ? 11.765 -8.583 -15.917 1.00 91.00 192 LEU A C 1
ATOM 1501 O O . LEU A 1 192 ? 12.629 -8.003 -16.568 1.00 91.00 192 LEU A O 1
ATOM 1505 N N . ARG A 1 193 ? 11.731 -9.918 -15.819 1.00 89.50 193 ARG A N 1
ATOM 1506 C CA . ARG A 1 193 ? 12.692 -10.798 -16.508 1.00 89.50 193 ARG A CA 1
ATOM 1507 C C . ARG A 1 193 ? 12.579 -10.708 -18.029 1.00 89.50 193 ARG A C 1
ATOM 1509 O O . ARG A 1 193 ? 13.595 -10.704 -18.719 1.00 89.50 193 ARG A O 1
ATOM 1516 N N . ASP A 1 194 ? 11.361 -10.643 -18.560 1.00 88.44 194 ASP A N 1
ATOM 1517 C CA . ASP A 1 194 ? 11.134 -10.455 -19.996 1.00 88.44 194 ASP A CA 1
ATOM 1518 C C . ASP A 1 194 ? 11.712 -9.112 -20.478 1.00 88.44 194 ASP A C 1
ATOM 1520 O O . ASP A 1 194 ? 12.419 -9.070 -21.487 1.00 88.44 194 ASP A O 1
ATOM 1524 N N . GLU A 1 195 ? 11.474 -8.028 -19.734 1.00 88.38 195 GLU A N 1
ATOM 1525 C CA . GLU A 1 195 ? 12.023 -6.697 -20.016 1.00 88.38 195 GLU A CA 1
ATOM 1526 C C . GLU A 1 195 ? 13.562 -6.705 -19.985 1.00 88.38 195 GLU A C 1
ATOM 1528 O O . GLU A 1 195 ? 14.193 -6.202 -20.916 1.00 88.38 195 GLU A O 1
ATOM 1533 N N . GLU A 1 196 ? 14.174 -7.367 -18.999 1.00 87.94 196 GLU A N 1
ATOM 1534 C CA . GLU A 1 196 ? 15.629 -7.543 -18.905 1.00 87.94 196 GLU A CA 1
ATOM 1535 C C . GLU A 1 196 ? 16.204 -8.300 -20.118 1.00 87.94 196 GLU A C 1
ATOM 1537 O O . GLU A 1 196 ? 17.184 -7.863 -20.728 1.00 87.94 196 GLU A O 1
ATOM 1542 N N . ILE A 1 197 ? 15.570 -9.402 -20.541 1.00 85.88 197 ILE A N 1
ATOM 1543 C CA . ILE A 1 197 ? 15.976 -10.160 -21.738 1.00 85.88 197 ILE A CA 1
ATOM 1544 C C . ILE A 1 197 ? 15.909 -9.276 -22.990 1.00 85.88 197 ILE A C 1
ATOM 1546 O O . ILE A 1 197 ? 16.802 -9.336 -23.842 1.00 85.88 197 ILE A O 1
ATOM 1550 N N . LEU A 1 198 ? 14.856 -8.467 -23.129 1.00 82.44 198 LEU A N 1
ATOM 1551 C CA . LEU A 1 198 ? 14.685 -7.572 -24.273 1.00 82.44 198 LEU A CA 1
ATOM 1552 C C . LEU A 1 198 ? 15.734 -6.455 -24.285 1.00 82.44 198 LEU A C 1
ATOM 1554 O O . LEU A 1 198 ? 16.265 -6.149 -25.354 1.00 82.44 198 LEU A O 1
ATOM 1558 N N . VAL A 1 199 ? 16.069 -5.885 -23.126 1.00 85.56 199 VAL A N 1
ATOM 1559 C CA . VAL A 1 199 ? 17.142 -4.888 -22.987 1.00 85.56 199 VAL A CA 1
ATOM 1560 C C . VAL A 1 199 ? 18.499 -5.503 -23.339 1.00 85.56 199 VAL A C 1
ATOM 1562 O O . VAL A 1 199 ? 19.210 -4.966 -24.190 1.00 85.56 199 VAL A O 1
ATOM 1565 N N . ASN A 1 200 ? 18.820 -6.682 -22.798 1.00 84.56 200 ASN A N 1
ATOM 1566 C CA . ASN A 1 200 ? 20.082 -7.379 -23.070 1.00 84.56 200 ASN A CA 1
ATOM 1567 C C . ASN A 1 200 ? 20.242 -7.752 -24.553 1.00 84.56 200 ASN A C 1
ATOM 1569 O O . ASN A 1 200 ? 21.332 -7.645 -25.114 1.00 84.56 200 ASN A O 1
ATOM 1573 N N . ARG A 1 201 ? 19.151 -8.128 -25.234 1.00 80.81 201 ARG A N 1
ATOM 1574 C CA . ARG A 1 201 ? 19.161 -8.388 -26.685 1.00 80.81 201 ARG A CA 1
ATOM 1575 C C . ARG A 1 201 ? 19.365 -7.128 -27.528 1.00 80.81 201 ARG A C 1
ATOM 1577 O O . ARG A 1 201 ? 19.912 -7.241 -28.620 1.00 80.81 201 ARG A O 1
ATOM 1584 N N . ARG A 1 202 ? 18.933 -5.953 -27.054 1.00 75.56 202 ARG A N 1
ATOM 1585 C CA . ARG A 1 202 ? 19.181 -4.661 -27.725 1.00 75.56 202 ARG A CA 1
ATOM 1586 C C . ARG A 1 202 ? 20.619 -4.177 -27.529 1.00 75.56 202 ARG A C 1
ATOM 1588 O O . ARG A 1 202 ? 21.153 -3.532 -28.421 1.00 75.56 202 ARG A O 1
ATOM 1595 N N . GLY A 1 203 ? 21.228 -4.497 -26.386 1.00 62.09 203 GLY A N 1
ATOM 1596 C CA . GLY A 1 203 ? 22.608 -4.130 -26.054 1.00 62.09 203 GLY A CA 1
ATOM 1597 C C . GLY A 1 203 ? 23.688 -5.029 -26.670 1.00 62.09 203 GLY A C 1
ATOM 1598 O O . GLY A 1 203 ? 24.857 -4.656 -26.653 1.00 62.09 203 GLY A O 1
ATOM 1599 N N . ALA A 1 204 ? 23.334 -6.193 -27.224 1.00 58.22 204 ALA A N 1
ATOM 1600 C CA . ALA A 1 204 ? 24.293 -7.092 -27.862 1.00 58.22 204 ALA A CA 1
ATOM 1601 C C . ALA A 1 204 ? 24.643 -6.615 -29.292 1.00 58.22 204 ALA A C 1
ATOM 1603 O O . ALA A 1 204 ? 23.766 -6.611 -30.164 1.00 58.22 204 ALA A O 1
ATOM 1604 N N . PRO A 1 205 ? 25.909 -6.257 -29.591 1.00 50.81 205 PRO A N 1
ATOM 1605 C CA . PRO A 1 205 ? 26.320 -5.951 -30.954 1.00 50.81 205 PRO A CA 1
ATOM 1606 C C . PRO A 1 205 ? 26.327 -7.252 -31.769 1.00 50.81 205 PRO A C 1
ATOM 1608 O O . PRO A 1 205 ? 27.131 -8.147 -31.525 1.00 50.81 205 PRO A O 1
ATOM 1611 N N . GLY A 1 206 ? 25.411 -7.371 -32.734 1.00 54.06 206 GLY A N 1
ATOM 1612 C CA . GLY A 1 206 ? 25.397 -8.481 -33.696 1.00 54.06 206 GLY A CA 1
ATOM 1613 C C . GLY A 1 206 ? 24.218 -9.449 -33.580 1.00 54.06 206 GLY A C 1
ATOM 1614 O O . GLY A 1 206 ? 24.415 -10.662 -33.593 1.00 54.06 206 GLY A O 1
ATOM 1615 N N . GLY A 1 207 ? 22.984 -8.937 -33.543 1.00 48.56 207 GLY A N 1
ATOM 1616 C CA . GLY A 1 207 ? 21.746 -9.716 -33.697 1.00 48.56 207 GLY A CA 1
ATOM 1617 C C . GLY A 1 207 ? 21.564 -10.343 -35.091 1.00 48.56 207 GLY A C 1
ATOM 1618 O O . GLY A 1 207 ? 20.531 -10.158 -35.728 1.00 48.56 207 GLY A O 1
ATOM 1619 N N . GLY A 1 208 ? 22.558 -11.082 -35.584 1.00 43.44 208 GLY A N 1
ATOM 1620 C CA . GLY A 1 208 ? 22.444 -11.966 -36.735 1.00 43.44 208 GLY A CA 1
ATOM 1621 C C . GLY A 1 208 ? 21.913 -13.321 -36.282 1.00 43.44 208 GLY A C 1
ATOM 1622 O O . GLY A 1 208 ? 22.597 -14.074 -35.590 1.00 43.44 208 GLY A O 1
ATOM 1623 N N . ARG A 1 209 ? 20.681 -13.648 -36.680 1.00 45.62 209 ARG A N 1
ATOM 1624 C CA . ARG A 1 209 ? 20.123 -15.000 -36.569 1.00 45.62 209 ARG A CA 1
ATOM 1625 C C . ARG A 1 209 ? 21.122 -16.006 -37.157 1.00 45.62 2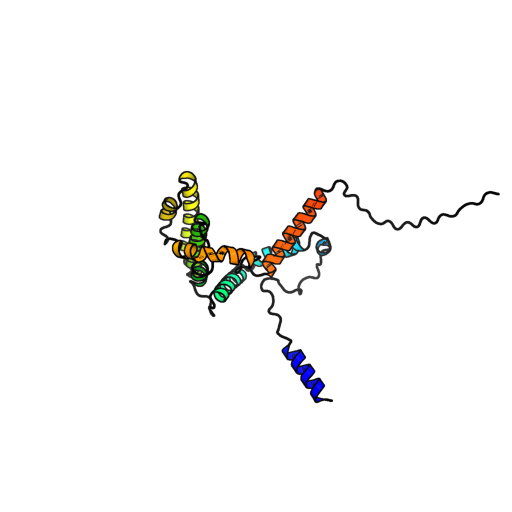09 ARG A C 1
ATOM 1627 O O . ARG A 1 209 ? 21.272 -16.068 -38.374 1.00 45.62 209 ARG A O 1
ATOM 1634 N N . LYS A 1 210 ? 21.711 -16.879 -36.332 1.00 44.41 210 LYS A N 1
ATOM 1635 C CA . LYS A 1 210 ? 22.118 -18.214 -36.798 1.00 44.41 210 LYS A CA 1
ATOM 1636 C C . LYS A 1 210 ? 20.842 -19.018 -37.045 1.00 44.41 210 LYS A C 1
ATOM 1638 O O . LYS A 1 210 ? 20.427 -19.833 -36.228 1.00 44.41 210 LYS A O 1
ATOM 1643 N N . PHE A 1 211 ? 20.184 -18.726 -38.162 1.00 39.97 211 PHE A N 1
ATOM 1644 C CA . PHE A 1 211 ? 19.248 -19.653 -38.771 1.00 39.97 211 PHE A CA 1
ATOM 1645 C C . PHE A 1 211 ? 20.110 -20.819 -39.260 1.00 39.97 211 PHE A C 1
ATOM 1647 O O . PHE A 1 211 ? 20.913 -20.655 -40.176 1.00 39.97 211 PHE A O 1
ATOM 1654 N N . LEU A 1 212 ? 20.042 -21.953 -38.560 1.00 41.12 212 LEU A N 1
ATOM 1655 C CA . LEU A 1 212 ? 20.694 -23.198 -38.957 1.00 41.12 212 LEU A CA 1
ATOM 1656 C C . LEU A 1 212 ? 20.108 -23.651 -40.303 1.00 41.12 212 LEU A C 1
ATOM 1658 O O . LEU A 1 212 ? 19.157 -24.426 -40.361 1.00 41.12 212 LEU A O 1
ATOM 1662 N N . GLY A 1 213 ? 20.681 -23.139 -41.391 1.00 34.38 213 GLY A N 1
ATOM 1663 C CA . GLY A 1 213 ? 20.570 -23.719 -42.717 1.00 34.38 213 GLY A CA 1
ATOM 1664 C C . GLY A 1 213 ? 21.323 -25.041 -42.716 1.00 34.38 213 GLY A C 1
ATOM 1665 O O . GLY A 1 213 ? 22.551 -25.074 -42.735 1.00 34.38 213 GLY A O 1
ATOM 1666 N N . LYS A 1 214 ? 20.571 -26.135 -42.644 1.00 42.06 214 LYS A N 1
ATOM 1667 C CA . LYS A 1 214 ? 21.054 -27.493 -42.872 1.00 42.06 214 LYS A CA 1
ATOM 1668 C C . LYS A 1 214 ? 21.342 -27.616 -44.376 1.00 42.06 214 LYS A C 1
ATOM 1670 O O . LYS A 1 214 ? 20.439 -27.891 -45.156 1.00 42.06 214 LYS A O 1
ATOM 1675 N N . GLY A 1 215 ? 22.566 -27.292 -44.782 1.00 33.75 215 GLY A N 1
ATOM 1676 C CA . GLY A 1 215 ? 23.062 -27.463 -46.146 1.00 33.75 215 GLY A CA 1
ATOM 1677 C C . GLY A 1 215 ? 24.161 -28.515 -46.151 1.00 33.75 215 GLY A C 1
ATOM 1678 O O . GLY A 1 215 ? 25.292 -28.223 -45.772 1.00 33.75 215 GLY A O 1
ATOM 1679 N N . ASP A 1 216 ? 23.809 -29.7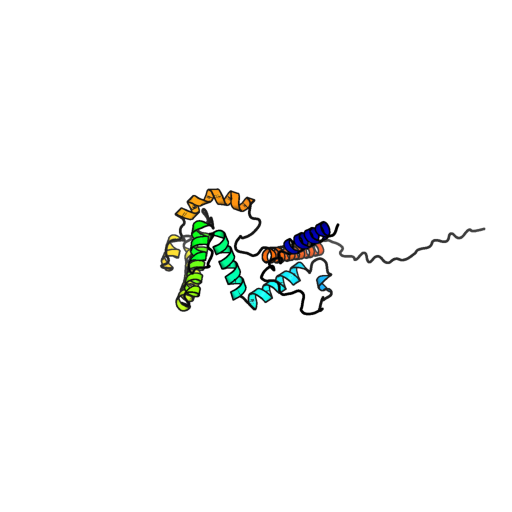38 -46.540 1.00 41.47 216 ASP A N 1
ATOM 1680 C CA . ASP A 1 216 ? 24.738 -30.844 -46.754 1.00 41.47 216 ASP A CA 1
ATOM 1681 C C . ASP A 1 216 ? 25.744 -30.495 -47.865 1.00 41.47 216 ASP A C 1
ATOM 1683 O O . ASP A 1 216 ? 25.416 -30.513 -49.050 1.00 41.47 216 ASP A O 1
ATOM 1687 N N . ALA A 1 217 ? 26.993 -30.208 -47.495 1.00 37.44 217 ALA A N 1
ATOM 1688 C CA . ALA A 1 217 ? 28.112 -30.119 -48.429 1.00 37.44 217 ALA A CA 1
ATOM 1689 C C . ALA A 1 217 ? 28.856 -31.463 -48.455 1.00 37.44 217 ALA A C 1
ATOM 1691 O O . ALA A 1 217 ? 29.806 -31.701 -47.707 1.00 37.44 217 ALA A O 1
ATOM 1692 N N . LYS A 1 218 ? 28.395 -32.370 -49.321 1.00 37.56 218 LYS A N 1
ATOM 1693 C CA . LYS A 1 218 ? 29.053 -33.647 -49.614 1.00 37.56 218 LYS A CA 1
ATOM 1694 C C . LYS A 1 218 ? 30.222 -33.388 -50.572 1.00 37.56 218 LYS A C 1
ATOM 1696 O O . LYS A 1 218 ? 30.026 -33.214 -51.769 1.00 37.56 218 LYS A O 1
ATOM 1701 N N . GLY A 1 219 ? 31.440 -33.337 -50.036 1.00 36.34 219 GLY A N 1
ATOM 1702 C CA . GLY A 1 219 ? 32.665 -33.253 -50.828 1.00 36.34 219 GLY A CA 1
ATOM 1703 C C . GLY A 1 219 ? 32.975 -34.581 -51.522 1.00 36.34 219 GLY A C 1
ATOM 1704 O O . GLY A 1 219 ? 33.293 -35.569 -50.864 1.00 36.34 219 GLY A O 1
ATOM 1705 N N . THR A 1 220 ? 32.929 -34.604 -52.853 1.00 37.62 220 THR A N 1
ATOM 1706 C CA . THR A 1 220 ? 33.539 -35.663 -53.668 1.00 37.62 220 THR A CA 1
ATOM 1707 C C . THR A 1 220 ? 34.857 -35.161 -54.245 1.00 37.62 220 THR A C 1
ATOM 1709 O O . THR A 1 220 ? 34.881 -34.284 -55.105 1.00 37.62 220 THR A O 1
ATOM 1712 N N . LYS A 1 221 ? 35.956 -35.739 -53.744 1.00 40.16 221 LYS A N 1
ATOM 1713 C CA . LYS A 1 221 ? 37.309 -35.634 -54.300 1.00 40.16 221 LYS A CA 1
ATOM 1714 C C . LYS A 1 221 ? 37.314 -36.145 -55.744 1.00 40.16 221 LYS A C 1
ATOM 1716 O O . LYS A 1 221 ? 36.937 -37.291 -55.984 1.00 40.16 221 LYS A O 1
ATOM 1721 N N . LYS A 1 222 ? 37.787 -35.321 -56.677 1.00 38.06 222 LYS A N 1
ATOM 1722 C CA . LYS A 1 222 ? 38.153 -35.735 -58.034 1.00 38.06 222 LYS A CA 1
ATOM 1723 C C . LYS A 1 222 ? 39.601 -36.243 -57.983 1.00 38.06 222 LYS A C 1
ATOM 1725 O O . LYS A 1 222 ? 40.480 -35.510 -57.541 1.00 38.06 222 LYS A O 1
ATOM 1730 N N . LYS A 1 223 ? 39.814 -37.515 -58.335 1.00 39.06 223 LYS A N 1
ATOM 1731 C CA . LYS A 1 223 ? 41.132 -38.072 -58.675 1.00 39.06 223 LYS A CA 1
ATOM 1732 C C . LYS A 1 223 ? 41.472 -37.591 -60.087 1.00 39.06 223 LYS A C 1
ATOM 1734 O O . LYS A 1 223 ? 40.639 -37.752 -60.976 1.00 39.06 223 LYS A O 1
ATOM 1739 N N . GLU A 1 224 ? 42.644 -36.996 -60.253 1.00 38.59 224 GLU A N 1
ATOM 1740 C CA . GLU A 1 224 ? 43.294 -36.817 -61.552 1.00 38.59 224 GLU A CA 1
ATOM 1741 C C . GLU A 1 224 ? 44.176 -38.046 -61.812 1.00 38.59 224 GLU A C 1
ATOM 1743 O O . GLU A 1 224 ? 44.904 -38.487 -60.917 1.00 38.59 224 GLU A O 1
ATOM 1748 N N . GLU A 1 225 ? 44.016 -38.615 -63.006 1.00 41.34 225 GLU A N 1
ATOM 1749 C CA . GLU A 1 225 ? 45.026 -39.387 -63.739 1.00 41.34 225 GLU A CA 1
ATOM 1750 C C . GLU A 1 225 ? 45.700 -38.446 -64.741 1.00 41.34 225 GLU A C 1
ATOM 1752 O O . GLU A 1 225 ? 44.983 -37.553 -65.258 1.00 41.34 225 GLU A O 1
#

Organism: Polarella glacialis (NCBI:txid89957)

Secondary structure (DSSP, 8-state):
-HHHHHHHHHHHHHT-------TTS--S-S-----GGGGSTTSHHHHHHHHHHHHHHH-HHHHHHHHHHHHHHHHT-SS--TTHHHHIIIII---TT-HHHHHHHHHHHHHHHHHHTT-HHHHHHHHHHHHHHHHHHHHH--HHHHHGGG-PPPP-HHHHHHTHHHHHHHHHH-SS-TTS-HHHHHHHHHHHHHHHHHHHHHHSS---------------PPPP-

Solvent-accessible surface area (backbone atoms only — not comparable to full-atom values): 13363 Å² total; per-residue (Å²): 119,71,67,61,58,50,51,55,48,52,52,56,57,65,68,59,63,75,73,77,72,73,84,81,64,80,70,102,76,78,74,93,72,77,51,73,57,65,74,39,92,56,34,49,20,48,53,46,33,52,49,41,53,50,45,47,72,75,42,50,64,65,56,51,52,50,30,48,45,40,33,16,56,72,73,70,41,96,62,77,55,84,55,36,64,58,50,31,48,61,78,70,45,56,55,33,88,43,58,71,59,42,54,54,52,46,41,53,44,53,22,49,43,24,52,76,68,69,36,57,69,56,20,48,48,39,51,57,39,51,52,51,29,55,58,47,24,68,85,64,75,35,62,72,69,22,49,63,74,59,77,62,80,80,63,66,54,71,57,16,46,72,39,32,80,50,43,70,50,47,64,74,74,43,95,63,66,78,58,51,62,68,66,63,53,49,24,49,53,38,24,54,51,16,51,49,51,54,50,54,61,69,71,47,93,73,87,69,81,84,70,83,74,88,71,88,80,82,83,78,86,81,83,85,132

Mean predicted aligned error: 13.39 Å

Sequence (225 aa):
MLMRTLLLKMVKDAFKVKKARPMGLPDEQGSDDESGLSRLAGARGTVTSERLKRSMKNNPAAFADVIEQLAANKLGAEVVGQDTLEHYVRDELPIGEQRTLGYCVWILLAVHKSLKQEDFDQARLHVDMGLAVIEQFLPDSNWISAWRMTQLSQPPFAAWSAGEGQLGTLQRELAYSRLVEPTWVAAIIARLRDEEILVNRRGAPGGGRKFLGKGDAKGTKKKEE

pLDDT: mean 78.93, std 21.14, range [33.75, 98.12]

Nearest PDB structures (foldseek):
  5svn-assembly1_A  TM=4.067E-01  e=6.512E+00  Homo sapiens
  3j9u-assembly1_X  TM=1.597E-01  e=4.904E+00  Saccharomyces cerevisiae

Foldseek 3Di:
DVVVVVVVVVVVVVVPPPPPPQPQQDDPPDDPPPPCQCVDQLRVLVVLLVSSVVSCVVCVPSLVVLLQVLLCVVVVHPDRDLCSLVCSCLQPNQPAPVQVVQLLSQLVSQLSSCVVVVNNVSNVLSVVLSVQLVVVCVVVVDSVVSVVSNVDDDGPNVSSNVCNVCVVVCVVVDPDDSSHRVVNVVSNVSNVVSVVVVVVCVPDPDPDDPPPPPDDDDDDDDDDD

Radius of gyration: 27.7 Å; Cα contacts (8 Å, |Δi|>4): 168; chains: 1; bounding box: 65×83×83 Å